Protein AF-A0A431LR39-F1 (afdb_monomer)

Radius of gyration: 22.65 Å; Cα contacts (8 Å, |Δi|>4): 355; chains: 1; bounding box: 57×62×62 Å

Foldseek 3Di:
DDDDPPPDDPPPPPQDFQWQFKFKEAEAEDPQRVVVCVVVQWWKKKKKWWWQDPDLPTDGFFMDIDIGRPGRMDIDTDTTGDSVVRVVCVVRFTKIKIDMFIHDDPDQATQKDKDIDMDTSVVGHPYYHYIYIYGDDCDPPPDDPRPVVVFDFLVNLLVLQPVVQCPDDPVSNVVSLVVLLVVLVSLVVVVVVVCVPPDNDDQLFDDDPPQDSSNLSVLLSVQCVPVDTGRGSSVSSSVSRNVPGGDDVPSD

Secondary structure (DSSP, 8-state):
--------------PPP-PPPPEEEEEEE-HHHHHHHHHHT-EEEEEEEEESSSSTT--EEEEEEEEESS-SEEEE------HHHHHHSTT---EEEEEEEEE-SS-SS--EEEPPEEEEGGGTTT-EEEEEEEE-----TT-------S---HHHHHHHHSTTGGGS-HHHHHHHHHHHHHHHHHHHHHHHHHHTSSS----S----TTS-HHHHHHHHHHHHHHH---S-HHHHHHHHHHHHSPPPTT--

Structure (mmCIF, N/CA/C/O backbone):
data_AF-A0A431LR39-F1
#
_entry.id   AF-A0A431LR39-F1
#
loop_
_atom_site.group_PDB
_atom_site.id
_atom_site.type_symbol
_atom_site.label_atom_id
_atom_site.label_alt_id
_atom_site.label_comp_id
_atom_site.label_asym_id
_atom_site.label_entity_id
_atom_site.label_seq_id
_atom_site.pdbx_PDB_ins_code
_atom_site.Cartn_x
_atom_site.Cartn_y
_atom_site.Cartn_z
_atom_site.occupancy
_atom_site.B_iso_or_equiv
_atom_site.auth_seq_id
_atom_site.auth_comp_i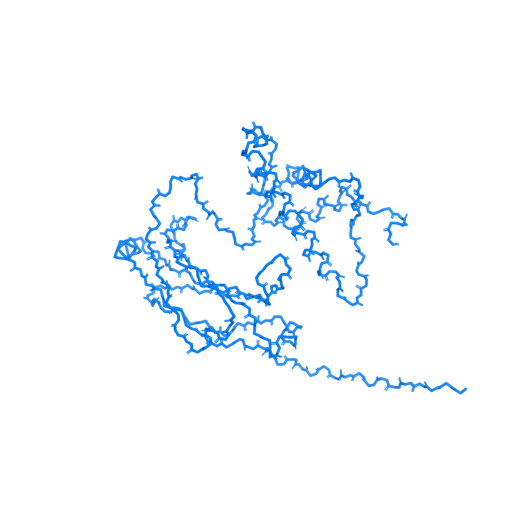d
_atom_site.auth_asym_id
_atom_site.auth_atom_id
_atom_site.pdbx_PDB_model_num
ATOM 1 N N . MET A 1 1 ? 36.540 -32.598 -35.153 1.00 40.81 1 MET A N 1
ATOM 2 C CA . MET A 1 1 ? 36.082 -33.433 -34.020 1.00 40.81 1 MET A CA 1
ATOM 3 C C . MET A 1 1 ? 35.356 -32.497 -33.062 1.00 40.81 1 MET A C 1
ATOM 5 O O . MET A 1 1 ? 36.015 -31.674 -32.448 1.00 40.81 1 MET A O 1
ATOM 9 N N . ALA A 1 2 ? 34.021 -32.489 -33.069 1.00 35.91 2 ALA A N 1
ATOM 10 C CA . ALA A 1 2 ? 33.210 -31.553 -32.286 1.00 35.91 2 ALA A CA 1
ATOM 11 C C . ALA A 1 2 ? 32.639 -32.282 -31.065 1.00 35.91 2 ALA A C 1
ATOM 13 O O . ALA A 1 2 ? 31.862 -33.225 -31.209 1.00 35.91 2 ALA A O 1
ATOM 14 N N . THR A 1 3 ? 33.064 -31.880 -29.872 1.00 42.03 3 THR A N 1
ATOM 15 C CA . THR A 1 3 ? 32.563 -32.391 -28.596 1.00 42.03 3 THR A CA 1
ATOM 16 C C . THR A 1 3 ? 31.212 -31.743 -28.299 1.00 42.03 3 THR A C 1
ATOM 18 O O . THR A 1 3 ? 31.132 -30.571 -27.941 1.00 42.03 3 THR A O 1
ATOM 21 N N . PHE A 1 4 ? 30.135 -32.508 -28.474 1.00 44.94 4 PHE A N 1
ATOM 22 C CA . PHE A 1 4 ? 28.797 -32.143 -28.015 1.00 44.94 4 PHE A CA 1
ATOM 23 C C . PHE A 1 4 ? 28.743 -32.262 -26.487 1.00 44.94 4 PHE A C 1
ATOM 25 O O . PHE A 1 4 ? 28.759 -33.366 -25.943 1.00 44.94 4 PHE A O 1
ATOM 32 N N . PHE A 1 5 ? 28.664 -31.131 -25.784 1.00 50.75 5 PHE A N 1
ATOM 33 C CA . PHE A 1 5 ? 28.294 -31.118 -24.371 1.00 50.75 5 PHE A CA 1
ATOM 34 C C . PHE A 1 5 ? 26.795 -31.411 -24.261 1.00 50.75 5 PHE A C 1
ATOM 36 O O . PHE A 1 5 ? 25.953 -30.544 -24.490 1.00 50.75 5 PHE A O 1
ATOM 43 N N . GLY A 1 6 ? 26.465 -32.664 -23.945 1.00 44.66 6 GLY A N 1
ATOM 44 C CA . GLY A 1 6 ? 25.114 -33.088 -23.594 1.00 44.66 6 GLY A CA 1
ATOM 45 C C . GLY A 1 6 ? 24.684 -32.449 -22.277 1.00 44.66 6 GLY A C 1
ATOM 46 O O . GLY A 1 6 ? 24.890 -33.020 -21.208 1.00 44.66 6 GLY A O 1
ATOM 47 N N . GLY A 1 7 ? 24.097 -31.256 -22.356 1.00 47.62 7 GLY A N 1
ATOM 48 C CA . GLY A 1 7 ? 23.407 -30.629 -21.236 1.00 47.62 7 GLY A CA 1
ATOM 49 C C . GLY A 1 7 ? 22.194 -31.472 -20.862 1.00 47.62 7 GLY A C 1
ATOM 50 O O . GLY A 1 7 ? 21.159 -31.402 -21.521 1.00 47.62 7 GLY A O 1
ATOM 51 N N . LYS A 1 8 ? 22.324 -32.295 -19.817 1.00 50.97 8 LYS A N 1
ATOM 52 C CA . LYS A 1 8 ? 21.175 -32.899 -19.138 1.00 50.97 8 LYS A CA 1
ATOM 53 C C . LYS A 1 8 ? 20.264 -31.751 -18.709 1.00 50.97 8 LYS A C 1
ATOM 55 O O . LYS A 1 8 ? 20.665 -30.942 -17.876 1.00 50.97 8 LYS A O 1
ATOM 60 N N . ALA A 1 9 ? 19.064 -31.682 -19.283 1.00 53.44 9 ALA A N 1
ATOM 61 C CA . ALA A 1 9 ? 17.999 -30.861 -18.735 1.00 53.44 9 ALA A CA 1
ATOM 62 C C . ALA A 1 9 ? 17.834 -31.279 -17.269 1.00 53.44 9 ALA A C 1
ATOM 64 O O . ALA A 1 9 ? 17.501 -32.434 -16.990 1.00 53.44 9 ALA A O 1
ATOM 65 N N . LEU A 1 10 ? 18.171 -30.377 -16.345 1.00 51.59 10 LEU A N 1
ATOM 66 C CA . LEU A 1 10 ? 17.826 -30.537 -14.941 1.00 51.59 10 LEU A CA 1
ATOM 67 C C . LEU A 1 10 ? 16.311 -30.704 -14.914 1.00 51.59 10 LEU A C 1
ATOM 69 O O . LEU A 1 10 ? 15.584 -29.794 -15.305 1.00 51.59 10 LEU A O 1
ATOM 73 N N . ALA A 1 11 ? 15.853 -31.904 -14.563 1.00 54.56 11 ALA A N 1
ATOM 74 C CA . ALA A 1 11 ? 14.447 -32.138 -14.308 1.00 54.56 11 ALA A CA 1
ATOM 75 C C . ALA A 1 11 ? 14.009 -31.108 -13.262 1.00 54.56 11 ALA A C 1
ATOM 77 O O . ALA A 1 11 ? 14.597 -31.045 -12.182 1.00 54.56 11 ALA A O 1
ATOM 78 N N . ASP A 1 12 ? 13.042 -30.265 -13.627 1.00 56.72 12 ASP A N 1
ATOM 79 C CA . ASP A 1 12 ? 12.406 -29.314 -12.724 1.00 56.72 12 ASP A CA 1
ATOM 80 C C . ASP A 1 12 ? 11.688 -30.120 -11.638 1.00 56.72 12 ASP A C 1
ATOM 82 O O . ASP A 1 12 ? 10.508 -30.455 -11.759 1.00 56.72 12 ASP A O 1
ATOM 86 N N . GLU A 1 13 ? 12.405 -30.469 -10.568 1.00 59.91 13 GLU A N 1
ATOM 87 C CA . GLU A 1 13 ? 11.730 -30.845 -9.339 1.00 59.91 13 GLU A CA 1
ATOM 88 C C . GLU A 1 13 ? 10.831 -29.666 -8.945 1.00 59.91 13 GLU A C 1
ATOM 90 O O . GLU A 1 13 ? 11.287 -28.507 -8.953 1.00 59.91 13 GLU A O 1
ATOM 95 N N . PRO A 1 14 ? 9.537 -29.924 -8.668 1.00 63.69 14 PRO A N 1
ATOM 96 C CA . PRO A 1 14 ? 8.604 -28.871 -8.318 1.00 63.69 14 PRO A CA 1
ATOM 97 C C . PRO A 1 14 ? 9.181 -28.139 -7.114 1.00 63.69 14 PRO A C 1
ATOM 99 O O . PRO A 1 14 ? 9.381 -28.729 -6.054 1.00 63.69 14 PRO A O 1
ATOM 102 N N . ALA A 1 15 ? 9.512 -26.861 -7.312 1.00 59.41 15 ALA A N 1
ATOM 103 C CA . ALA A 1 15 ? 10.092 -26.042 -6.265 1.00 59.41 15 ALA A CA 1
ATOM 104 C C . ALA A 1 15 ? 9.150 -26.102 -5.062 1.00 59.41 15 ALA A C 1
ATOM 106 O O . ALA A 1 15 ? 7.995 -25.680 -5.171 1.00 59.41 15 ALA A O 1
ATOM 107 N N . LYS A 1 16 ? 9.619 -26.660 -3.941 1.00 62.75 16 LYS A N 1
ATOM 108 C CA . LYS A 1 16 ? 8.868 -26.615 -2.690 1.00 62.75 16 LYS A CA 1
ATOM 109 C C . LYS A 1 16 ? 8.591 -25.140 -2.413 1.00 62.75 16 LYS A C 1
ATOM 111 O O . LYS A 1 16 ? 9.531 -24.348 -2.364 1.00 62.75 16 LYS A O 1
ATOM 116 N N . ALA A 1 17 ? 7.314 -24.767 -2.343 1.00 66.12 17 ALA A N 1
ATOM 117 C CA . ALA A 1 17 ? 6.930 -23.388 -2.089 1.00 66.12 17 ALA A CA 1
ATOM 118 C C . ALA A 1 17 ? 7.607 -22.942 -0.787 1.00 66.12 17 ALA A C 1
ATOM 120 O O . ALA A 1 17 ? 7.492 -23.626 0.230 1.00 66.12 17 ALA A O 1
ATOM 121 N N . LEU A 1 18 ? 8.371 -21.850 -0.847 1.00 71.12 18 LEU A N 1
ATOM 122 C CA . LEU A 1 18 ? 8.905 -21.225 0.353 1.00 71.12 18 LEU A CA 1
ATOM 123 C C . LEU A 1 18 ? 7.703 -20.679 1.120 1.00 71.12 18 LEU A C 1
ATOM 125 O O . LEU A 1 18 ? 7.016 -19.781 0.632 1.00 71.12 18 LEU A O 1
ATOM 129 N N . GLU A 1 19 ? 7.430 -21.264 2.278 1.00 73.12 19 GLU A N 1
ATOM 130 C CA . GLU A 1 19 ? 6.444 -20.742 3.212 1.00 73.12 19 GLU A CA 1
ATOM 131 C C . GLU A 1 19 ? 7.187 -19.797 4.160 1.00 73.12 19 GLU A C 1
ATOM 133 O O . GLU A 1 19 ? 8.167 -20.217 4.785 1.00 73.12 19 GLU A O 1
ATOM 138 N N . PRO A 1 20 ? 6.793 -18.517 4.246 1.00 74.19 20 PRO A N 1
ATOM 139 C CA . PRO A 1 20 ? 7.372 -17.622 5.228 1.00 74.19 20 PRO A CA 1
ATOM 140 C C . PRO A 1 20 ? 7.087 -18.140 6.635 1.00 74.19 20 PRO A C 1
ATOM 142 O O . PRO A 1 20 ? 6.074 -18.813 6.861 1.00 74.19 20 PRO A O 1
ATOM 145 N N . PRO A 1 21 ? 7.953 -17.799 7.596 1.00 86.44 21 PRO A N 1
ATOM 146 C CA . PRO A 1 21 ? 7.713 -18.167 8.969 1.00 86.44 21 PRO A CA 1
ATOM 147 C C . PRO A 1 21 ? 6.424 -17.531 9.485 1.00 86.44 21 PRO A C 1
ATOM 149 O O . PRO A 1 21 ? 6.097 -16.386 9.171 1.00 86.44 21 PRO A O 1
ATOM 152 N N . GLU A 1 22 ? 5.716 -18.287 10.312 1.00 93.75 22 GLU A N 1
ATOM 153 C CA . GLU A 1 22 ? 4.506 -17.820 10.974 1.00 93.75 22 GLU A CA 1
ATOM 154 C C . GLU A 1 22 ? 4.844 -16.749 12.016 1.00 93.75 22 GLU A C 1
ATOM 156 O O . GLU A 1 22 ? 5.867 -16.827 12.704 1.00 93.75 22 GLU A O 1
ATOM 161 N N . PHE A 1 23 ? 3.975 -15.752 12.159 1.00 95.88 23 PHE A N 1
ATOM 162 C CA . PHE A 1 23 ? 4.066 -14.749 13.221 1.00 95.88 23 PHE A CA 1
ATOM 163 C C . PHE A 1 23 ? 2.688 -14.198 13.585 1.00 95.88 23 PHE A C 1
ATOM 165 O O . PHE A 1 23 ? 1.684 -14.452 12.912 1.00 95.88 23 PHE A O 1
ATOM 172 N N . PHE A 1 24 ? 2.624 -13.440 14.677 1.00 97.62 24 PHE A N 1
ATOM 173 C CA . PHE A 1 24 ? 1.371 -12.940 15.224 1.00 97.62 24 PHE A CA 1
ATOM 174 C C . PHE A 1 24 ? 1.407 -11.428 15.411 1.00 97.62 24 PHE A C 1
ATOM 176 O O . PHE A 1 24 ? 2.406 -10.862 15.854 1.00 97.62 24 PHE A O 1
ATOM 183 N N . VAL A 1 25 ? 0.275 -10.781 15.149 1.00 97.81 25 VAL A N 1
ATOM 184 C CA . VAL A 1 25 ? 0.097 -9.341 15.350 1.00 97.81 25 VAL A CA 1
ATOM 185 C C . VAL A 1 25 ? -1.066 -9.117 16.302 1.00 97.81 25 VAL A C 1
ATOM 187 O O . VAL A 1 25 ? -2.211 -9.455 15.996 1.00 97.81 25 VAL A O 1
ATOM 190 N N . ARG A 1 26 ? -0.777 -8.566 17.480 1.00 98.25 26 ARG A N 1
ATOM 191 C CA . ARG A 1 26 ? -1.777 -8.172 18.472 1.00 98.25 26 ARG A CA 1
ATOM 192 C C . ARG A 1 26 ? -2.127 -6.705 18.279 1.00 98.25 26 ARG A C 1
ATOM 194 O O . ARG A 1 26 ? -1.287 -5.839 18.486 1.00 98.25 26 ARG A O 1
ATOM 201 N N . VAL A 1 27 ? -3.382 -6.437 17.956 1.00 97.81 27 VAL A N 1
ATOM 202 C CA . VAL A 1 27 ? -3.920 -5.084 17.833 1.00 97.81 27 VAL A CA 1
ATOM 203 C C . VAL A 1 27 ? -4.460 -4.631 19.182 1.00 97.81 27 VAL A C 1
ATOM 205 O O . VAL A 1 27 ? -5.326 -5.287 19.761 1.00 97.81 27 VAL A O 1
ATOM 208 N N . VAL A 1 28 ? -3.978 -3.507 19.691 1.00 97.62 28 VAL A N 1
ATOM 209 C CA . VAL A 1 28 ? -4.449 -2.924 20.949 1.00 97.62 28 VAL A CA 1
ATOM 210 C C . VAL A 1 28 ? -5.145 -1.611 20.634 1.00 97.62 28 VAL A C 1
ATOM 212 O O . VAL A 1 28 ? -4.525 -0.656 20.182 1.00 97.62 28 VAL A O 1
ATOM 215 N N . LEU A 1 29 ? -6.462 -1.575 20.839 1.00 96.38 29 LEU A N 1
ATOM 216 C CA . LEU A 1 29 ? -7.258 -0.373 20.618 1.00 96.38 29 LEU A CA 1
ATOM 217 C C . LEU A 1 29 ? -7.283 0.498 21.876 1.00 96.38 29 LEU A C 1
ATOM 219 O O . LEU A 1 29 ? -7.426 -0.010 22.991 1.00 96.38 29 LEU A O 1
ATOM 223 N N . THR A 1 30 ? -7.246 1.819 21.703 1.00 96.38 30 THR A N 1
ATOM 224 C CA . THR A 1 30 ? -7.634 2.740 22.779 1.00 96.38 30 THR A CA 1
ATOM 225 C C . THR A 1 30 ? -9.111 2.545 23.158 1.00 96.38 30 THR A C 1
ATOM 227 O O . THR A 1 30 ? -9.904 2.081 22.329 1.00 96.38 30 THR A O 1
ATOM 230 N N . PRO A 1 31 ? -9.533 2.932 24.380 1.00 96.31 31 PRO A N 1
ATOM 231 C CA . PRO A 1 31 ? -10.930 2.804 24.802 1.00 96.31 31 PRO A CA 1
ATOM 232 C C . PRO A 1 31 ? -11.934 3.443 23.830 1.00 96.31 31 PRO A C 1
ATOM 234 O O . PRO A 1 31 ? -12.969 2.845 23.537 1.00 96.31 31 PRO A O 1
ATOM 237 N N . ASP A 1 32 ? -11.602 4.613 23.275 1.00 94.88 32 ASP A N 1
ATOM 238 C CA . ASP A 1 32 ? -12.455 5.323 22.315 1.00 94.88 32 ASP A CA 1
ATOM 239 C C . ASP A 1 32 ? -12.584 4.574 20.984 1.00 94.88 32 ASP A C 1
ATOM 241 O O . ASP A 1 32 ? -13.681 4.469 20.430 1.00 94.88 32 ASP A O 1
ATOM 245 N N . ALA A 1 33 ? -11.478 4.015 20.480 1.00 93.81 33 ALA A N 1
ATOM 246 C CA . ALA A 1 33 ? -11.487 3.193 19.275 1.00 93.81 33 ALA A CA 1
ATOM 247 C C . ALA A 1 33 ? -12.328 1.929 19.482 1.00 93.81 33 ALA A C 1
ATOM 249 O O . ALA A 1 33 ? -13.189 1.621 18.662 1.00 93.81 33 ALA A O 1
ATOM 250 N N . GLU A 1 34 ? -12.146 1.230 20.603 1.00 94.44 34 GLU A N 1
ATOM 251 C CA . GLU A 1 34 ? -12.904 0.018 20.929 1.00 94.44 34 GLU A CA 1
ATOM 252 C C . GLU A 1 34 ? -14.410 0.308 21.066 1.00 94.44 34 GLU A C 1
ATOM 254 O O . GLU A 1 34 ? -15.243 -0.430 20.530 1.00 94.44 34 GLU A O 1
ATOM 259 N N . ALA A 1 35 ? -14.775 1.412 21.727 1.00 93.56 35 ALA A N 1
ATOM 260 C CA . ALA A 1 35 ? -16.163 1.851 21.846 1.00 93.56 35 ALA A CA 1
ATOM 261 C C . ALA A 1 35 ? -16.786 2.168 20.477 1.00 93.56 35 ALA A C 1
ATOM 263 O O . ALA A 1 35 ? -17.920 1.760 20.204 1.00 93.56 35 ALA A O 1
ATOM 264 N N . TRP A 1 36 ? -16.045 2.854 19.602 1.00 90.44 36 TRP A N 1
ATOM 265 C CA . TRP A 1 36 ? -16.500 3.174 18.251 1.00 90.44 36 TRP A CA 1
ATOM 266 C C . TRP A 1 36 ? -16.691 1.915 17.403 1.00 90.44 36 TRP A C 1
ATOM 268 O O . TRP A 1 36 ? -17.777 1.721 16.859 1.00 90.44 36 TRP A O 1
ATOM 278 N N . MET A 1 37 ? -15.694 1.025 17.365 1.00 90.00 37 MET A N 1
ATOM 279 C CA . MET A 1 37 ? -15.737 -0.226 16.595 1.00 90.00 37 MET A CA 1
ATOM 280 C C . MET A 1 37 ? -16.925 -1.097 17.008 1.00 90.00 37 MET A C 1
ATOM 282 O O . MET A 1 37 ? -17.635 -1.643 16.164 1.00 90.00 37 MET A O 1
ATOM 286 N N . ARG A 1 38 ? -17.204 -1.180 18.315 1.00 91.81 38 ARG A N 1
ATOM 287 C CA . ARG A 1 38 ? -18.376 -1.894 18.838 1.00 91.81 38 ARG A CA 1
ATOM 288 C C . ARG A 1 38 ? -19.689 -1.253 18.398 1.00 91.81 38 ARG A C 1
ATOM 290 O O . ARG A 1 38 ? -20.621 -1.969 18.045 1.00 91.81 38 ARG A O 1
ATOM 297 N N . LYS A 1 39 ? -19.771 0.079 18.437 1.00 90.81 39 LYS A N 1
ATOM 298 C CA . LYS A 1 39 ? -20.973 0.832 18.054 1.00 90.81 39 LYS A CA 1
ATOM 299 C C . LYS A 1 39 ? -21.290 0.683 16.566 1.00 90.81 39 LYS A C 1
ATOM 301 O O . LYS A 1 39 ? -22.462 0.605 16.210 1.00 90.81 39 LYS A O 1
ATOM 306 N N . THR A 1 40 ? -20.273 0.679 15.710 1.00 88.31 40 THR A N 1
ATOM 307 C CA . THR A 1 40 ? -20.437 0.635 14.249 1.00 88.31 40 THR A CA 1
ATOM 308 C C . THR A 1 40 ? -20.449 -0.783 13.682 1.00 88.31 40 THR A C 1
ATOM 310 O O . THR A 1 40 ? -20.909 -0.987 12.562 1.00 88.31 40 THR A O 1
ATOM 313 N N . GLY A 1 41 ? -19.984 -1.777 14.444 1.00 89.94 41 GLY A N 1
ATOM 314 C CA . GLY A 1 41 ? -19.878 -3.162 13.979 1.00 89.94 41 GLY A CA 1
ATOM 315 C C . GLY A 1 41 ? -18.811 -3.357 12.895 1.00 89.94 41 GLY A C 1
ATOM 316 O O . GLY A 1 41 ? -18.868 -4.345 12.148 1.00 89.94 41 GLY A O 1
ATOM 317 N N . GLU A 1 42 ? -17.879 -2.408 12.799 1.00 89.56 42 GLU A N 1
ATOM 318 C CA . GLU A 1 42 ? -16.726 -2.430 11.902 1.00 89.56 42 GLU A CA 1
ATOM 319 C C . GLU A 1 42 ? -15.725 -3.514 12.316 1.00 89.56 42 GLU A C 1
ATOM 321 O O . GLU A 1 42 ? -15.684 -3.963 13.464 1.00 89.56 42 GLU A O 1
ATOM 326 N N . THR A 1 43 ? -14.907 -3.947 11.361 1.00 93.25 43 THR A N 1
ATOM 327 C CA . THR A 1 43 ? -13.859 -4.958 11.581 1.00 93.25 43 THR A CA 1
ATOM 328 C C . THR A 1 43 ? -12.476 -4.316 11.512 1.00 93.25 43 THR A C 1
ATOM 330 O O . THR A 1 43 ? -12.361 -3.123 11.248 1.00 93.25 43 THR A O 1
ATOM 333 N N . ILE A 1 44 ? -11.406 -5.064 11.770 1.00 94.62 44 ILE A N 1
ATOM 334 C CA . ILE A 1 44 ? -10.024 -4.581 11.605 1.00 94.62 44 ILE A CA 1
ATOM 335 C C . ILE A 1 44 ? -9.375 -5.438 10.526 1.00 94.62 44 ILE A C 1
ATOM 337 O O . ILE A 1 44 ? -9.434 -6.657 10.627 1.00 94.62 44 ILE A O 1
ATOM 341 N N . TRP A 1 45 ? -8.758 -4.845 9.509 1.00 93.62 45 TRP A N 1
ATOM 342 C CA . TRP A 1 45 ? -7.884 -5.592 8.605 1.00 93.62 45 TRP A CA 1
ATOM 343 C C . TRP A 1 45 ? -6.433 -5.460 9.066 1.00 93.62 45 TRP A C 1
ATOM 345 O O . TRP A 1 45 ? -6.013 -4.408 9.549 1.00 93.62 45 TRP A O 1
ATOM 355 N N . VAL A 1 46 ? -5.675 -6.538 8.906 1.00 95.06 46 VAL A N 1
ATOM 356 C CA . VAL A 1 46 ? -4.226 -6.599 9.107 1.00 95.06 46 VAL A CA 1
ATOM 357 C C . VAL A 1 46 ? -3.632 -7.109 7.803 1.00 95.06 46 VAL A C 1
ATOM 359 O O . VAL A 1 46 ? -3.938 -8.228 7.391 1.00 95.06 46 VAL A O 1
ATOM 362 N N . ARG A 1 47 ? -2.819 -6.288 7.138 1.00 93.00 47 ARG A N 1
ATOM 363 C CA . ARG A 1 47 ? -2.176 -6.611 5.859 1.00 93.00 47 ARG A CA 1
ATOM 364 C C . ARG A 1 47 ? -0.669 -6.686 6.051 1.00 93.00 47 ARG A C 1
ATOM 366 O O . ARG A 1 47 ? -0.067 -5.709 6.484 1.00 93.00 47 ARG A O 1
ATOM 373 N N . GLY A 1 48 ? -0.079 -7.828 5.723 1.00 93.38 48 GLY A N 1
ATOM 374 C CA . GLY A 1 48 ? 1.369 -8.003 5.641 1.00 93.38 48 GLY A CA 1
ATOM 375 C C . GLY A 1 48 ? 1.821 -7.885 4.191 1.00 93.38 48 GLY A C 1
ATOM 376 O O . GLY A 1 48 ? 1.327 -8.625 3.341 1.00 93.38 48 GLY A O 1
ATOM 377 N N . LEU A 1 49 ? 2.730 -6.958 3.918 1.00 91.81 49 LEU A N 1
ATOM 378 C CA . LEU A 1 49 ? 3.425 -6.798 2.642 1.00 91.81 49 LEU A CA 1
ATOM 379 C C . LEU A 1 49 ? 4.841 -7.343 2.801 1.00 91.81 49 LEU A C 1
ATOM 381 O O . LEU A 1 49 ? 5.482 -7.047 3.806 1.00 91.81 49 LEU A O 1
ATOM 385 N N . PHE A 1 50 ? 5.308 -8.131 1.838 1.00 90.94 50 PHE A N 1
ATOM 386 C CA . PHE A 1 50 ? 6.622 -8.771 1.879 1.00 90.94 50 PHE A CA 1
ATOM 387 C C . PHE A 1 50 ? 7.449 -8.300 0.687 1.00 90.94 50 PHE A C 1
ATOM 389 O O . PHE A 1 50 ? 7.010 -8.450 -0.457 1.00 90.94 50 PHE A O 1
ATOM 396 N N . GLU A 1 51 ? 8.628 -7.754 0.955 1.00 89.19 51 GLU A N 1
ATOM 397 C CA . GLU A 1 51 ? 9.568 -7.209 -0.035 1.00 89.19 51 GLU A CA 1
ATOM 398 C C . GLU A 1 51 ? 10.981 -7.655 0.343 1.00 89.19 51 GLU A C 1
ATOM 400 O O . GLU A 1 51 ? 11.254 -7.864 1.520 1.00 89.19 51 GLU A O 1
ATOM 405 N N . ASP A 1 52 ? 11.880 -7.855 -0.616 1.00 84.56 52 ASP A N 1
ATOM 406 C CA . ASP A 1 52 ? 13.282 -8.165 -0.291 1.00 84.56 52 ASP A CA 1
ATOM 407 C C . ASP A 1 52 ? 13.982 -7.003 0.440 1.00 84.56 52 ASP A C 1
ATOM 409 O O . ASP A 1 52 ? 14.726 -7.249 1.386 1.00 84.56 52 ASP A O 1
ATOM 413 N N . GLU A 1 53 ? 13.673 -5.765 0.057 1.00 84.94 53 GLU A N 1
ATOM 414 C CA . GLU A 1 53 ? 14.066 -4.509 0.700 1.00 84.94 53 GLU A CA 1
ATOM 415 C C . GLU A 1 53 ? 12.971 -3.456 0.459 1.00 84.94 53 GLU A C 1
ATOM 417 O O . GLU A 1 53 ? 12.546 -3.265 -0.680 1.00 84.94 53 GLU A O 1
ATOM 422 N N . PHE A 1 54 ? 12.508 -2.735 1.488 1.00 74.81 54 PHE A N 1
ATOM 423 C CA . PHE A 1 54 ? 11.550 -1.646 1.272 1.00 74.81 54 PHE A CA 1
ATOM 424 C C . PHE A 1 54 ? 12.224 -0.445 0.610 1.00 74.81 54 PHE A C 1
ATOM 426 O O . PHE A 1 54 ? 13.052 0.249 1.203 1.00 74.81 54 PHE A O 1
ATOM 433 N N . GLY A 1 55 ? 11.800 -0.125 -0.610 1.00 69.62 55 GLY A N 1
ATOM 434 C CA . GLY A 1 55 ? 12.358 0.992 -1.361 1.00 69.62 55 GLY A CA 1
ATOM 435 C C . GLY A 1 55 ? 11.892 1.032 -2.814 1.00 69.62 55 GLY A C 1
ATOM 436 O O . GLY A 1 55 ? 11.115 0.186 -3.247 1.00 69.62 55 GLY A O 1
ATOM 437 N N . PRO A 1 56 ? 12.357 2.019 -3.599 1.00 66.69 56 PRO A N 1
ATOM 438 C CA . PRO A 1 56 ? 12.004 2.126 -5.016 1.00 66.69 56 PRO A CA 1
ATOM 439 C C . PRO A 1 56 ? 12.470 0.924 -5.851 1.00 66.69 56 PRO A C 1
ATOM 441 O O . PRO A 1 56 ? 11.888 0.670 -6.904 1.00 66.69 56 PRO A O 1
ATOM 444 N N . ASP A 1 57 ? 13.490 0.208 -5.376 1.00 76.56 57 ASP A N 1
ATOM 445 C CA . ASP A 1 57 ? 14.091 -0.944 -6.050 1.00 76.56 57 ASP A CA 1
ATOM 446 C C . ASP A 1 57 ? 13.670 -2.291 -5.429 1.00 76.56 57 ASP A C 1
ATOM 448 O O . ASP A 1 57 ? 14.093 -3.341 -5.910 1.00 76.56 57 ASP A O 1
ATOM 452 N N . GLY A 1 58 ? 12.818 -2.258 -4.396 1.00 77.19 58 GLY A N 1
ATOM 453 C CA . GLY A 1 58 ? 12.312 -3.440 -3.709 1.00 77.19 58 GLY A CA 1
ATOM 454 C C . GLY A 1 58 ? 11.503 -4.351 -4.627 1.00 77.19 58 GLY A C 1
ATOM 455 O O . GLY A 1 58 ? 10.603 -3.921 -5.358 1.00 77.19 58 GLY A O 1
ATOM 456 N N . ILE A 1 59 ? 11.802 -5.642 -4.586 1.00 80.62 59 ILE A N 1
ATOM 457 C CA . ILE A 1 59 ? 11.054 -6.692 -5.258 1.00 80.62 59 ILE A CA 1
ATOM 458 C C . ILE A 1 59 ? 9.915 -7.129 -4.347 1.00 80.62 59 ILE A C 1
ATOM 460 O O . ILE A 1 59 ? 10.106 -7.795 -3.329 1.00 80.62 59 ILE A O 1
ATOM 464 N N . TRP A 1 60 ? 8.692 -6.834 -4.779 1.00 83.50 60 TRP A N 1
ATOM 465 C CA . TRP A 1 60 ? 7.491 -7.340 -4.129 1.00 83.50 60 TRP A CA 1
ATOM 466 C C . TRP A 1 60 ? 7.421 -8.870 -4.194 1.00 83.50 60 TRP A C 1
ATOM 468 O O . TRP A 1 60 ? 7.334 -9.471 -5.270 1.00 83.50 60 TRP A O 1
ATOM 478 N N . LEU A 1 61 ? 7.443 -9.504 -3.022 1.00 85.88 61 LEU A N 1
ATOM 479 C CA . LEU A 1 61 ? 7.425 -10.958 -2.869 1.00 85.88 61 LEU A CA 1
ATOM 480 C C . LEU A 1 61 ? 5.996 -11.488 -2.793 1.00 85.88 61 LEU A C 1
ATOM 482 O O . LEU A 1 61 ? 5.699 -12.571 -3.310 1.00 85.88 61 LEU A O 1
ATOM 486 N N . GLY A 1 62 ? 5.112 -10.727 -2.152 1.00 86.62 62 GLY A N 1
ATOM 487 C CA . GLY A 1 62 ? 3.709 -11.070 -1.997 1.00 86.62 62 GLY A CA 1
ATOM 488 C C . GLY A 1 62 ? 3.033 -10.283 -0.885 1.00 86.62 62 GLY A C 1
ATOM 489 O O . GLY A 1 62 ? 3.601 -9.377 -0.275 1.00 86.62 62 GLY A O 1
ATOM 490 N N . GLU A 1 63 ? 1.793 -10.660 -0.603 1.00 90.31 63 GLU A N 1
ATOM 491 C CA . GLU A 1 63 ? 1.016 -10.060 0.469 1.00 90.31 63 GLU A CA 1
ATOM 492 C C . GLU A 1 63 ? 0.037 -11.047 1.090 1.00 90.31 63 GLU A C 1
ATOM 494 O O . GLU A 1 63 ? -0.283 -12.094 0.523 1.00 90.31 63 GLU A O 1
ATOM 499 N N . THR A 1 64 ? -0.466 -10.680 2.259 1.00 91.56 64 THR A N 1
ATOM 500 C CA . THR A 1 64 ? -1.589 -11.348 2.907 1.00 91.56 64 THR A CA 1
ATOM 501 C C . THR A 1 64 ? -2.447 -10.325 3.623 1.00 91.56 64 THR A C 1
ATOM 503 O O . THR A 1 64 ? -1.937 -9.322 4.121 1.00 91.56 64 THR A O 1
ATOM 506 N N . GLU A 1 65 ? -3.747 -10.577 3.685 1.00 92.75 65 GLU A N 1
ATOM 507 C CA . GLU A 1 65 ? -4.700 -9.737 4.397 1.00 92.75 65 GLU A CA 1
ATOM 508 C C . GLU A 1 65 ? -5.620 -10.617 5.240 1.00 92.75 65 GLU A C 1
ATOM 510 O O . GLU A 1 65 ? -6.181 -11.605 4.766 1.00 92.75 65 GLU A O 1
ATOM 515 N N . LEU A 1 66 ? -5.780 -10.245 6.507 1.00 93.94 66 LEU A N 1
ATOM 516 C CA . LEU A 1 66 ? -6.663 -10.908 7.455 1.00 93.94 66 LEU A CA 1
ATOM 517 C C . LEU A 1 66 ? -7.663 -9.909 8.006 1.00 93.94 66 LEU A C 1
ATOM 519 O O . LEU A 1 66 ? -7.298 -8.801 8.391 1.00 93.94 66 LEU A O 1
ATOM 523 N N . THR A 1 67 ? -8.921 -10.328 8.106 1.00 94.06 67 THR A N 1
ATOM 524 C CA . THR A 1 67 ? -9.966 -9.547 8.769 1.00 94.06 67 THR A CA 1
ATOM 525 C C . THR A 1 67 ? -10.239 -10.104 10.159 1.00 94.06 67 THR A C 1
ATOM 527 O O . THR A 1 67 ? -10.597 -11.268 10.333 1.00 94.06 67 THR A O 1
ATOM 530 N N . LEU A 1 68 ? -10.103 -9.245 11.158 1.00 94.19 68 LEU A N 1
ATOM 531 C CA . LEU A 1 68 ? -10.354 -9.504 12.562 1.00 94.19 68 LEU A CA 1
ATOM 532 C C . LEU A 1 68 ? -11.748 -9.000 12.942 1.00 94.19 68 LEU A C 1
ATOM 534 O O . LEU A 1 68 ? -12.034 -7.801 12.900 1.00 94.19 68 LEU A O 1
ATOM 538 N N . THR A 1 69 ? -12.618 -9.925 13.339 1.00 87.25 69 THR A N 1
ATOM 539 C CA . THR A 1 69 ? -13.984 -9.623 13.790 1.00 87.25 69 THR A CA 1
ATOM 540 C C . THR A 1 69 ? -14.065 -9.564 15.315 1.00 87.25 69 THR A C 1
ATOM 542 O O . THR A 1 69 ? -14.504 -8.565 15.881 1.00 87.25 69 THR A O 1
ATOM 545 N N . THR A 1 70 ? -13.597 -10.612 15.993 1.00 83.44 70 THR A N 1
ATOM 546 C CA . THR A 1 70 ? -13.688 -10.767 17.455 1.00 83.44 70 THR A CA 1
ATOM 547 C C . THR A 1 70 ? -12.318 -10.821 18.123 1.00 83.44 70 THR A C 1
ATOM 549 O O . THR A 1 70 ? -12.072 -10.099 19.086 1.00 83.44 70 THR A O 1
ATOM 552 N N . SER A 1 71 ? -11.409 -11.642 17.594 1.00 88.75 71 SER A N 1
ATOM 553 C CA . SER A 1 71 ? -10.022 -11.713 18.052 1.00 88.75 71 SER A CA 1
ATOM 554 C C . SER A 1 71 ? -9.278 -10.433 17.682 1.00 88.75 71 SER A C 1
ATOM 556 O O . SER A 1 71 ? -9.396 -9.948 16.563 1.00 88.75 71 SER A O 1
ATOM 558 N N . ARG A 1 72 ? -8.473 -9.901 18.604 1.00 94.38 72 ARG A N 1
ATOM 559 C CA . ARG A 1 72 ? -7.511 -8.820 18.328 1.00 94.38 72 ARG A CA 1
ATOM 560 C C . ARG A 1 72 ? -6.111 -9.357 18.011 1.00 94.38 72 ARG A C 1
ATOM 562 O O . ARG A 1 72 ? -5.129 -8.634 18.103 1.00 94.38 72 ARG A O 1
ATOM 569 N N . LEU A 1 73 ? -6.014 -10.643 17.689 1.00 97.44 73 LEU A N 1
ATOM 570 C CA . LEU A 1 73 ? -4.777 -11.326 17.340 1.00 97.44 73 LEU A CA 1
ATOM 571 C C . LEU A 1 73 ? -4.902 -11.869 15.916 1.00 97.44 73 LEU A C 1
ATOM 573 O O . LEU A 1 73 ? -5.715 -12.763 15.671 1.00 97.44 73 LEU A O 1
ATOM 577 N N . ALA A 1 74 ? -4.104 -11.326 15.002 1.00 96.69 74 ALA A N 1
ATOM 578 C CA . ALA A 1 74 ? -3.923 -11.854 13.658 1.00 96.69 74 ALA A CA 1
ATOM 579 C C . ALA A 1 74 ? -2.810 -12.903 13.667 1.00 96.69 74 ALA A C 1
ATOM 581 O O . ALA A 1 74 ? -1.720 -12.640 14.173 1.00 96.69 74 ALA A O 1
ATOM 582 N N . HIS A 1 75 ? -3.090 -14.078 13.107 1.00 96.56 75 HIS A N 1
ATOM 583 C CA . HIS A 1 75 ? -2.099 -15.122 12.871 1.00 96.56 75 HIS A CA 1
ATOM 584 C C . HIS A 1 75 ? -1.714 -15.093 11.395 1.00 96.56 75 HIS A C 1
ATOM 586 O O . HIS A 1 75 ? -2.521 -15.460 10.545 1.00 96.56 75 HIS A O 1
ATOM 592 N N . ILE A 1 76 ? -0.513 -14.614 11.092 1.00 93.62 76 ILE A N 1
ATOM 593 C CA . ILE A 1 76 ? -0.018 -14.477 9.727 1.00 93.62 76 ILE A CA 1
ATOM 594 C C . ILE A 1 76 ? 0.725 -15.764 9.363 1.00 93.62 76 ILE A C 1
ATOM 596 O O . ILE A 1 76 ? 1.801 -16.032 9.891 1.00 93.62 76 ILE A O 1
ATOM 600 N N . HIS A 1 77 ? 0.127 -16.566 8.481 1.00 92.88 77 HIS A N 1
ATOM 601 C CA . HIS A 1 77 ? 0.652 -17.866 8.062 1.00 92.88 77 HIS A CA 1
ATOM 602 C C . HIS A 1 77 ? 0.239 -18.205 6.621 1.00 92.88 77 HIS A C 1
ATOM 604 O O . HIS A 1 77 ? -0.611 -17.534 6.032 1.00 92.88 77 HIS A O 1
ATOM 610 N N . GLY A 1 78 ? 0.830 -19.265 6.053 1.00 84.00 78 GLY A N 1
ATOM 611 C CA . GLY A 1 78 ? 0.386 -19.862 4.784 1.00 84.00 78 GLY A CA 1
ATOM 612 C C . GLY A 1 78 ? 0.501 -18.954 3.555 1.00 84.00 78 GLY A C 1
ATOM 613 O O . GLY A 1 78 ? -0.200 -19.160 2.562 1.00 84.00 78 GLY A O 1
ATOM 614 N N . ILE A 1 79 ? 1.355 -17.935 3.617 1.00 83.56 79 ILE A N 1
ATOM 615 C CA . ILE A 1 79 ? 1.578 -17.011 2.505 1.00 83.56 79 ILE A CA 1
ATOM 616 C C . ILE A 1 79 ? 2.306 -17.768 1.396 1.00 83.56 79 ILE A C 1
ATOM 618 O O . ILE A 1 79 ? 3.251 -18.519 1.637 1.00 83.56 79 ILE A O 1
ATOM 622 N N . ARG A 1 80 ? 1.862 -17.561 0.160 1.00 80.94 80 ARG A N 1
ATOM 623 C CA . ARG A 1 80 ? 2.452 -18.200 -1.012 1.00 80.94 80 ARG A CA 1
ATOM 624 C C . ARG A 1 80 ? 3.231 -17.171 -1.805 1.00 80.94 80 ARG A C 1
ATOM 626 O O . ARG A 1 80 ? 2.634 -16.302 -2.434 1.00 80.94 80 ARG A O 1
ATOM 633 N N . PHE A 1 81 ? 4.550 -17.302 -1.808 1.00 81.38 81 PHE A N 1
ATOM 634 C CA . PHE A 1 81 ? 5.392 -16.535 -2.716 1.00 81.38 81 PHE A CA 1
ATOM 635 C C . PHE A 1 81 ? 5.354 -17.121 -4.124 1.00 81.38 81 PHE A C 1
ATOM 637 O O . PHE A 1 81 ? 5.136 -18.321 -4.325 1.00 81.38 81 PHE A O 1
ATOM 644 N N . HIS A 1 82 ? 5.614 -16.277 -5.120 1.00 76.69 82 HIS A N 1
ATOM 645 C CA . HIS A 1 82 ? 5.784 -16.755 -6.485 1.00 76.69 82 HIS A CA 1
ATOM 646 C C . HIS A 1 82 ? 6.952 -17.771 -6.540 1.00 76.69 82 HIS A C 1
ATOM 648 O O . HIS A 1 82 ? 8.038 -17.456 -6.047 1.00 76.69 82 HIS A O 1
ATOM 654 N N . PRO A 1 83 ? 6.808 -18.962 -7.162 1.00 71.25 83 PRO A N 1
ATOM 655 C CA . PRO A 1 83 ? 7.813 -20.034 -7.084 1.00 71.25 83 PRO A CA 1
ATOM 656 C C . PRO A 1 83 ? 9.227 -19.637 -7.529 1.00 71.25 83 PRO A C 1
ATOM 658 O O . PRO A 1 83 ? 10.216 -20.140 -7.000 1.00 71.25 83 PRO A O 1
ATOM 661 N N . ARG A 1 84 ? 9.335 -18.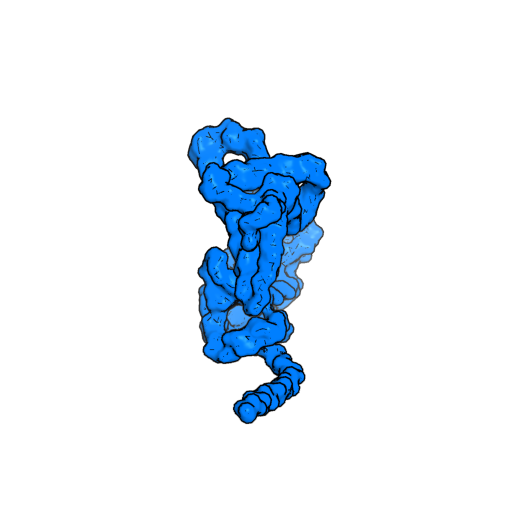716 -8.498 1.00 75.31 84 ARG A N 1
ATOM 662 C CA . ARG A 1 84 ? 10.635 -18.181 -8.940 1.00 75.31 84 ARG A CA 1
ATOM 663 C C . ARG A 1 84 ? 11.327 -17.354 -7.854 1.00 75.31 84 ARG A C 1
ATOM 665 O O . ARG A 1 84 ? 12.536 -17.467 -7.714 1.00 75.31 84 ARG A O 1
ATOM 672 N N . LEU A 1 85 ? 10.564 -16.577 -7.085 1.00 77.31 85 LEU A N 1
ATOM 673 C CA . LEU A 1 85 ? 11.088 -15.773 -5.981 1.00 77.31 85 LEU A CA 1
ATOM 674 C C . LEU A 1 85 ? 11.413 -16.669 -4.787 1.00 77.31 85 LEU A C 1
ATOM 676 O O . LEU A 1 85 ? 12.495 -16.568 -4.233 1.00 77.31 85 LEU A O 1
ATOM 680 N N . ALA A 1 86 ? 10.553 -17.643 -4.477 1.00 71.25 86 ALA A N 1
ATOM 681 C CA . ALA A 1 86 ? 10.793 -18.622 -3.415 1.00 71.25 8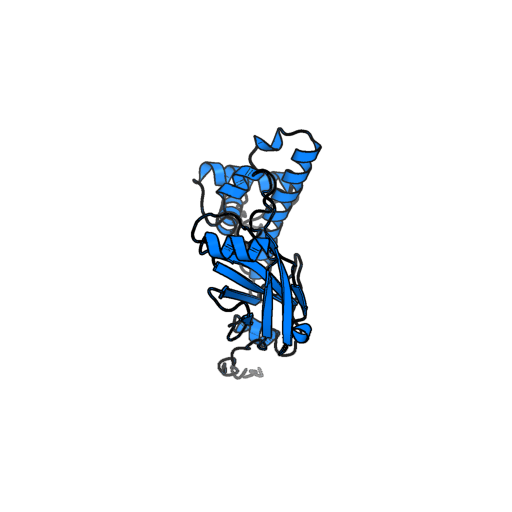6 ALA A CA 1
ATOM 682 C C . ALA A 1 86 ? 12.176 -19.305 -3.507 1.00 71.25 86 ALA A C 1
ATOM 684 O O . ALA A 1 86 ? 12.826 -19.512 -2.486 1.00 71.25 86 ALA A O 1
ATOM 685 N N . ARG A 1 87 ? 12.651 -19.615 -4.726 1.00 69.81 87 ARG A N 1
ATOM 686 C CA . ARG A 1 87 ? 13.997 -20.178 -4.952 1.00 69.81 87 ARG A CA 1
ATOM 687 C C . ARG A 1 87 ? 15.123 -19.188 -4.615 1.00 69.81 87 ARG A C 1
ATOM 689 O O . ARG A 1 87 ? 16.141 -19.612 -4.085 1.00 69.81 87 ARG A O 1
ATOM 696 N N . LEU A 1 88 ? 14.942 -17.901 -4.917 1.00 70.44 88 LEU A N 1
ATOM 697 C CA . LEU A 1 88 ? 15.929 -16.843 -4.659 1.00 70.44 88 LEU A CA 1
ATOM 698 C C . LEU A 1 88 ? 15.967 -16.427 -3.182 1.00 70.44 88 LEU A C 1
ATOM 700 O O . LEU A 1 88 ? 17.018 -16.051 -2.680 1.00 70.44 88 LEU A O 1
ATOM 704 N N . MET A 1 89 ? 14.834 -16.546 -2.489 1.00 73.62 89 MET A N 1
ATOM 705 C CA . MET A 1 89 ? 14.665 -16.088 -1.108 1.00 73.62 89 MET A CA 1
ATOM 706 C C . MET A 1 89 ? 15.032 -17.138 -0.053 1.00 73.62 89 MET A C 1
ATOM 708 O O . MET A 1 89 ? 14.969 -16.862 1.143 1.00 73.62 89 MET A O 1
ATOM 712 N N . SER A 1 90 ? 15.407 -18.355 -0.457 1.00 70.50 90 SER A N 1
ATOM 713 C CA . SER A 1 90 ? 15.800 -19.400 0.490 1.00 70.50 90 SER A CA 1
ATOM 714 C C . SER A 1 9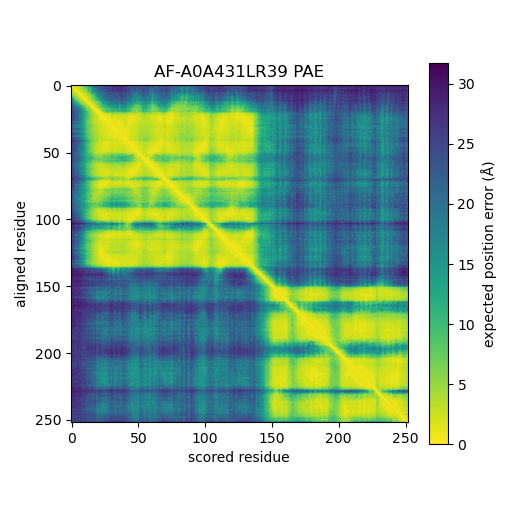0 ? 17.049 -18.975 1.273 1.00 70.50 90 SER A C 1
ATOM 716 O O . SER A 1 90 ? 18.157 -19.011 0.743 1.00 70.50 90 SER A O 1
ATOM 718 N N . GLY A 1 91 ? 16.871 -18.618 2.548 1.00 72.19 91 GLY A N 1
ATOM 719 C CA . GLY A 1 91 ? 17.948 -18.144 3.426 1.00 72.19 91 GLY A CA 1
ATOM 720 C C . GLY A 1 91 ? 18.185 -16.630 3.397 1.00 72.19 91 GLY A C 1
ATOM 721 O O . GLY A 1 91 ? 19.164 -16.175 3.982 1.00 72.19 91 GLY A O 1
ATOM 722 N N . VAL A 1 92 ? 17.309 -15.861 2.744 1.00 82.75 92 VAL A N 1
ATOM 723 C CA . VAL A 1 92 ? 17.350 -14.392 2.722 1.00 82.75 92 VAL A CA 1
ATOM 724 C C . VAL A 1 92 ? 16.357 -13.841 3.746 1.00 82.75 92 VAL A C 1
ATOM 726 O O . VAL A 1 92 ? 15.204 -14.271 3.790 1.00 82.75 92 VAL A O 1
ATOM 729 N N . ASP A 1 93 ? 16.809 -12.896 4.568 1.00 88.94 93 ASP A N 1
ATOM 730 C CA . ASP A 1 93 ? 15.987 -12.201 5.564 1.00 88.94 93 ASP A CA 1
ATOM 731 C C . ASP A 1 93 ? 15.323 -10.980 4.915 1.00 88.94 93 ASP A C 1
ATOM 733 O O . ASP A 1 93 ? 15.883 -9.889 4.901 1.00 88.94 93 ASP A O 1
ATOM 737 N N . TYR A 1 94 ? 14.170 -11.203 4.290 1.00 89.94 94 TYR A N 1
ATOM 738 C CA . TYR A 1 94 ? 13.397 -10.162 3.610 1.00 89.94 94 TYR A CA 1
ATOM 739 C C . TYR A 1 94 ? 12.605 -9.302 4.585 1.00 89.94 94 TYR A C 1
ATOM 741 O O . TYR A 1 94 ? 12.344 -9.698 5.722 1.00 89.94 94 TYR A O 1
ATOM 749 N N . GLU A 1 95 ? 12.167 -8.140 4.126 1.00 93.00 95 GLU A N 1
ATOM 750 C CA . GLU A 1 95 ? 11.400 -7.212 4.932 1.00 93.00 95 GLU A CA 1
ATOM 751 C C . GLU A 1 95 ? 9.893 -7.496 4.888 1.00 93.00 95 GLU A C 1
ATOM 753 O O . GLU A 1 95 ? 9.314 -7.972 3.906 1.00 93.00 95 GLU A O 1
ATOM 758 N N . VAL A 1 96 ? 9.235 -7.200 6.006 1.00 94.12 96 VAL A N 1
ATOM 759 C CA . VAL A 1 96 ? 7.782 -7.209 6.137 1.00 94.12 96 VAL A CA 1
ATOM 760 C C . VAL A 1 96 ? 7.293 -5.857 6.638 1.00 94.12 96 VAL A C 1
ATOM 762 O O . VAL A 1 96 ? 7.859 -5.283 7.567 1.00 94.12 96 VAL A O 1
ATOM 765 N N . LEU A 1 97 ? 6.227 -5.358 6.020 1.00 94.12 97 LEU A N 1
ATOM 766 C CA . LEU A 1 97 ? 5.503 -4.154 6.409 1.00 94.12 97 LEU A CA 1
ATOM 767 C C . LEU A 1 97 ? 4.084 -4.562 6.779 1.00 94.12 97 LEU A C 1
ATOM 769 O O . LEU A 1 97 ? 3.325 -5.078 5.956 1.00 94.12 97 LEU A O 1
ATOM 773 N N . ILE A 1 98 ? 3.722 -4.329 8.033 1.00 94.94 98 ILE A N 1
ATOM 774 C CA . ILE A 1 98 ? 2.418 -4.671 8.583 1.00 94.94 98 ILE A CA 1
ATOM 775 C C . ILE A 1 98 ? 1.606 -3.387 8.684 1.00 94.94 98 ILE A C 1
ATOM 777 O O . ILE A 1 98 ? 1.883 -2.510 9.502 1.00 94.94 98 ILE A O 1
ATOM 781 N N . ASN A 1 99 ? 0.573 -3.312 7.855 1.00 92.25 99 ASN A N 1
ATOM 782 C CA . ASN A 1 99 ? -0.404 -2.238 7.854 1.00 92.25 99 ASN A CA 1
ATOM 783 C C . ASN A 1 99 ? -1.686 -2.701 8.548 1.00 92.25 99 ASN A C 1
ATOM 785 O O . ASN A 1 99 ? -2.146 -3.826 8.339 1.00 92.25 99 ASN A O 1
ATOM 789 N N . ILE A 1 100 ? -2.290 -1.820 9.344 1.00 93.94 100 ILE A N 1
ATOM 790 C CA . ILE A 1 100 ? -3.520 -2.107 10.090 1.00 93.94 100 ILE A CA 1
ATOM 791 C C . ILE A 1 100 ? -4.516 -0.971 9.875 1.00 93.94 100 ILE A C 1
ATOM 793 O O . ILE A 1 100 ? -4.143 0.201 9.840 1.00 93.94 100 ILE A O 1
ATOM 797 N N . GLY A 1 101 ? -5.796 -1.306 9.736 1.00 90.88 101 GLY A N 1
ATOM 798 C CA . GLY A 1 101 ? -6.855 -0.304 9.640 1.00 90.88 101 GLY A CA 1
ATOM 799 C C . GLY A 1 101 ? -8.253 -0.879 9.828 1.00 90.88 101 GLY A C 1
ATOM 800 O O . GLY A 1 101 ? -8.431 -2.075 10.049 1.00 90.88 101 GLY A O 1
ATOM 801 N N . SER A 1 102 ? -9.277 -0.031 9.733 1.00 88.00 102 SER A N 1
ATOM 802 C CA . SER A 1 102 ? -10.676 -0.466 9.840 1.00 88.00 102 SER A CA 1
ATOM 803 C C . SER A 1 102 ? -11.135 -1.217 8.578 1.00 88.00 102 SER A C 1
ATOM 805 O O . SER A 1 102 ? -11.074 -0.689 7.463 1.00 88.00 102 SER A O 1
ATOM 807 N N . GLY A 1 103 ? -11.571 -2.465 8.758 1.00 75.44 103 GLY A N 1
ATOM 808 C CA . GLY A 1 103 ? -12.183 -3.367 7.778 1.00 75.44 103 GLY A CA 1
ATOM 809 C C . GLY A 1 103 ? -13.663 -3.066 7.602 1.00 75.44 103 GLY A C 1
ATOM 810 O O . GLY A 1 103 ? -14.456 -3.239 8.526 1.00 75.44 103 GLY A O 1
ATOM 811 N N . ARG A 1 104 ? -13.980 -2.598 6.396 1.00 71.00 104 ARG A N 1
ATOM 812 C CA . ARG A 1 104 ? -15.139 -1.773 6.053 1.00 71.00 104 ARG A CA 1
ATOM 813 C C . ARG A 1 104 ? -16.474 -2.521 6.118 1.00 71.00 104 ARG A C 1
ATOM 815 O O . ARG A 1 104 ? -16.636 -3.552 5.468 1.00 71.00 104 ARG A O 1
ATOM 822 N N . LYS A 1 105 ? -17.473 -1.912 6.761 1.00 57.91 105 LYS A N 1
ATOM 823 C CA . LYS A 1 105 ? -18.907 -2.145 6.487 1.00 57.91 105 LYS A CA 1
ATOM 824 C C . LYS A 1 105 ? -19.676 -0.875 6.122 1.00 57.91 105 LYS A C 1
ATOM 826 O O . LYS A 1 105 ? -20.682 -0.981 5.429 1.00 57.91 105 LYS A O 1
ATOM 831 N N . THR A 1 106 ? -19.238 0.301 6.576 1.00 59.50 106 THR A N 1
ATOM 832 C CA . THR A 1 106 ? -20.058 1.528 6.528 1.00 59.50 106 THR A CA 1
ATOM 833 C C . THR A 1 106 ? -19.438 2.705 5.769 1.00 59.50 106 THR A C 1
ATOM 835 O O . THR A 1 106 ? -20.157 3.653 5.460 1.00 59.50 106 THR A O 1
ATOM 838 N N . SER A 1 107 ? -18.138 2.679 5.444 1.00 65.44 107 SER A N 1
ATOM 839 C CA . SER A 1 107 ? -17.445 3.788 4.764 1.00 65.44 107 SER A CA 1
ATOM 840 C C . SER A 1 107 ? -16.097 3.366 4.163 1.00 65.44 107 SER A C 1
ATOM 842 O O . SER A 1 107 ? -15.496 2.375 4.577 1.00 65.44 107 SER A O 1
ATOM 844 N N . ASP A 1 108 ? -15.606 4.148 3.197 1.00 67.12 108 ASP A N 1
ATOM 845 C CA . ASP A 1 108 ? -14.290 3.971 2.571 1.00 67.12 108 ASP A CA 1
ATOM 846 C C . ASP A 1 108 ? -13.122 4.548 3.389 1.00 67.12 108 ASP A C 1
ATOM 848 O O . ASP A 1 108 ? -11.951 4.303 3.070 1.00 67.12 108 ASP A O 1
ATOM 852 N N . LEU A 1 109 ? -13.420 5.306 4.445 1.00 73.69 109 LEU A N 1
ATOM 853 C CA . LEU A 1 109 ? -12.419 5.934 5.304 1.00 73.69 109 LEU A CA 1
ATOM 854 C C . LEU A 1 109 ? -11.788 4.920 6.270 1.00 73.69 109 LEU A C 1
ATOM 856 O O . LEU A 1 109 ? -12.450 4.004 6.752 1.00 73.69 109 LEU A O 1
ATOM 860 N N . ASN A 1 110 ? -10.496 5.101 6.566 1.00 80.88 110 ASN A N 1
ATOM 861 C CA . ASN A 1 110 ? -9.846 4.401 7.673 1.00 80.88 110 ASN A CA 1
ATOM 862 C C . ASN A 1 110 ? -10.103 5.179 8.968 1.00 80.88 110 ASN A C 1
ATOM 864 O O . ASN A 1 110 ? -9.719 6.344 9.069 1.00 80.88 110 ASN A O 1
ATOM 868 N N . TYR A 1 111 ? -10.747 4.536 9.937 1.00 88.31 111 TYR A N 1
ATOM 869 C CA . TYR A 1 111 ? -11.059 5.131 11.238 1.00 88.31 111 TYR A CA 1
ATOM 870 C C . TYR A 1 111 ? -10.031 4.796 12.314 1.00 88.31 111 TYR A C 1
ATOM 872 O O . TYR A 1 111 ? -10.144 5.296 13.429 1.00 88.31 111 TYR A O 1
ATOM 880 N N . LEU A 1 112 ? -9.040 3.964 12.002 1.00 91.38 112 LEU A N 1
ATOM 881 C CA . LEU A 1 112 ? -7.966 3.620 12.922 1.00 91.38 112 LEU A CA 1
ATOM 882 C C . LEU A 1 112 ? -6.666 4.279 12.467 1.00 91.38 112 LEU A C 1
ATOM 884 O O . LEU A 1 112 ? -6.263 4.148 11.313 1.00 91.38 112 LEU A O 1
ATOM 888 N N . ASP A 1 113 ? -6.028 4.981 13.394 1.00 92.19 113 ASP A N 1
ATOM 889 C CA . ASP A 1 113 ? -4.655 5.455 13.276 1.00 92.19 113 ASP A CA 1
ATOM 890 C C . ASP A 1 113 ? -3.784 4.505 14.102 1.00 92.19 113 ASP A C 1
ATOM 892 O O . ASP A 1 113 ? -3.895 4.474 15.331 1.00 92.19 113 ASP A O 1
ATOM 896 N N . CYS A 1 114 ? -3.019 3.660 13.417 1.00 93.00 114 CYS A N 1
ATOM 897 C CA . CYS A 1 114 ? -2.236 2.579 14.005 1.00 93.00 114 CYS A CA 1
ATOM 898 C C . CYS A 1 114 ? -0.753 2.800 13.737 1.00 93.00 114 CYS A C 1
ATOM 900 O O . CYS A 1 114 ? -0.383 3.267 12.656 1.00 93.00 114 CYS A O 1
ATOM 902 N N . ASP A 1 115 ? 0.085 2.379 14.678 1.00 91.00 115 ASP A N 1
ATOM 903 C CA . ASP A 1 115 ? 1.519 2.311 14.430 1.00 91.00 115 ASP A CA 1
ATOM 904 C C . ASP A 1 115 ? 1.823 1.329 13.290 1.00 91.00 115 ASP A C 1
ATOM 906 O O . ASP A 1 115 ? 1.128 0.335 13.064 1.00 91.00 115 ASP A O 1
ATOM 910 N N . THR A 1 116 ? 2.875 1.631 12.539 1.00 88.50 116 THR A N 1
ATOM 911 C CA . THR A 1 116 ? 3.359 0.768 11.463 1.00 88.50 116 THR A CA 1
ATOM 912 C C . THR A 1 116 ? 4.463 -0.125 12.008 1.00 88.50 116 THR A C 1
ATOM 914 O O . THR A 1 116 ? 5.394 0.372 12.641 1.00 88.50 116 THR A O 1
ATOM 917 N N . LEU A 1 117 ? 4.389 -1.432 11.749 1.00 93.62 117 LEU A N 1
ATOM 918 C CA . LEU A 1 117 ? 5.518 -2.329 11.996 1.00 93.62 117 LEU A CA 1
ATOM 919 C C . LEU A 1 117 ? 6.216 -2.613 10.677 1.00 93.62 117 LEU A C 1
ATOM 921 O O . LEU A 1 117 ? 5.584 -3.075 9.729 1.00 93.62 117 LEU A O 1
ATOM 925 N N . GLN A 1 118 ? 7.517 -2.366 10.646 1.00 95.12 118 GLN A N 1
ATOM 926 C CA . GLN A 1 118 ? 8.365 -2.660 9.505 1.00 95.12 118 GLN A CA 1
ATOM 927 C C . GLN A 1 118 ? 9.696 -3.216 9.998 1.00 95.12 118 GLN A C 1
ATOM 929 O O . GLN A 1 118 ? 10.242 -2.728 10.988 1.00 95.12 118 GLN A O 1
ATOM 934 N N . GLY A 1 119 ? 10.213 -4.222 9.305 1.00 94.31 119 GLY A N 1
ATOM 935 C CA . GLY A 1 119 ? 11.561 -4.728 9.527 1.00 94.31 119 GLY A CA 1
ATOM 936 C C . GLY A 1 119 ? 11.787 -6.089 8.878 1.00 94.31 119 GLY A C 1
ATOM 937 O O . GLY A 1 119 ? 10.871 -6.627 8.251 1.00 94.31 119 GLY A O 1
ATOM 938 N N . PRO A 1 120 ? 12.978 -6.675 9.053 1.00 94.69 120 PRO A N 1
ATOM 939 C CA . PRO A 1 120 ? 13.276 -8.011 8.556 1.00 94.69 120 PRO A CA 1
ATOM 940 C C . PRO A 1 120 ? 12.391 -9.072 9.218 1.00 94.69 120 PRO A C 1
ATOM 942 O O . PRO A 1 120 ? 12.078 -8.995 10.413 1.00 94.69 120 PRO A O 1
ATOM 945 N N . ILE A 1 121 ? 11.999 -10.089 8.452 1.00 93.44 121 ILE A N 1
ATOM 946 C CA . ILE A 1 121 ? 11.063 -11.135 8.875 1.00 93.44 121 ILE A CA 1
ATOM 947 C C . ILE A 1 121 ? 11.563 -11.902 10.106 1.00 93.44 121 ILE A C 1
ATOM 949 O O . ILE A 1 121 ? 10.759 -12.308 10.952 1.00 93.44 121 ILE A O 1
ATOM 953 N N . SER A 1 122 ? 12.881 -12.034 10.272 1.00 94.38 122 SER A N 1
ATOM 954 C CA . SER A 1 122 ? 13.512 -12.646 11.446 1.00 94.38 122 SER A CA 1
ATOM 955 C C . SER A 1 122 ? 13.131 -11.981 12.776 1.00 94.38 122 SER A C 1
ATOM 957 O O . SER A 1 122 ? 13.112 -12.642 13.818 1.00 94.38 122 SER A O 1
ATOM 959 N N . GLN A 1 123 ? 12.768 -10.693 12.768 1.00 96.00 123 GLN A N 1
ATOM 960 C CA . GLN A 1 123 ? 12.308 -9.984 13.967 1.00 96.00 123 GLN A CA 1
ATOM 961 C C . GLN A 1 123 ? 10.894 -10.381 14.395 1.00 96.00 123 GLN A C 1
ATOM 963 O O . GLN A 1 123 ? 10.557 -10.221 15.571 1.00 96.00 123 GLN A O 1
ATOM 968 N N . PHE A 1 124 ? 10.089 -10.907 13.471 1.00 95.19 124 PHE A N 1
ATOM 969 C CA . PHE A 1 124 ? 8.683 -11.253 13.687 1.00 95.19 124 PHE A CA 1
ATOM 970 C C . PHE A 1 124 ? 8.467 -12.758 13.843 1.00 95.19 124 PHE A C 1
ATOM 972 O O . PHE A 1 124 ? 7.566 -13.167 14.572 1.00 95.19 124 PHE A O 1
ATOM 979 N N . GLN A 1 125 ? 9.296 -13.582 13.199 1.00 93.62 125 GLN A N 1
ATOM 980 C CA . GLN A 1 125 ? 9.173 -15.041 13.170 1.00 93.62 125 GLN A CA 1
ATOM 981 C C . GLN A 1 125 ? 8.914 -15.657 14.555 1.00 93.62 125 GLN A C 1
ATOM 983 O O . GLN A 1 125 ? 9.727 -15.552 15.476 1.00 93.62 125 GLN A O 1
ATOM 988 N N . GLY A 1 126 ? 7.770 -16.334 14.687 1.00 94.56 126 GLY A N 1
ATOM 989 C CA . GLY A 1 126 ? 7.331 -17.027 15.899 1.00 94.56 126 GLY A CA 1
ATOM 990 C C . GLY A 1 126 ? 6.978 -16.112 17.074 1.00 94.56 126 GLY A C 1
ATOM 991 O O . GLY A 1 126 ? 6.771 -16.602 18.184 1.00 94.56 126 GLY A O 1
ATOM 992 N N . ARG A 1 127 ? 6.928 -14.791 16.872 1.00 96.69 127 ARG A N 1
ATOM 993 C CA . ARG A 1 127 ? 6.692 -13.797 17.926 1.00 96.69 127 ARG A CA 1
ATOM 994 C C . ARG A 1 127 ? 5.321 -13.148 17.793 1.00 96.69 127 ARG A C 1
ATOM 996 O O . ARG A 1 127 ? 4.694 -13.159 16.735 1.00 96.69 127 ARG A O 1
ATOM 1003 N N . ILE A 1 128 ? 4.869 -12.577 18.908 1.00 98.00 128 ILE A N 1
ATOM 1004 C CA . ILE A 1 128 ? 3.690 -11.715 18.961 1.00 98.00 128 ILE A CA 1
ATOM 1005 C C . ILE A 1 128 ? 4.177 -10.272 18.997 1.00 98.00 128 ILE A C 1
ATOM 1007 O O . ILE A 1 128 ? 4.677 -9.819 20.026 1.00 98.00 128 ILE A O 1
ATOM 1011 N N . SER A 1 129 ? 4.000 -9.555 17.894 1.00 97.69 129 SER A N 1
ATOM 1012 C CA . SER A 1 129 ? 4.243 -8.115 17.839 1.00 97.69 129 SER A CA 1
ATOM 1013 C C . SER A 1 129 ? 2.963 -7.365 18.179 1.00 97.69 129 SER A C 1
ATOM 1015 O O . SER A 1 129 ? 1.880 -7.729 17.721 1.00 97.69 129 SER A O 1
ATOM 1017 N N . GLN A 1 130 ? 3.071 -6.336 19.012 1.00 97.81 130 GLN A N 1
ATOM 1018 C CA . GLN A 1 130 ? 1.942 -5.488 19.379 1.00 97.81 130 GLN A CA 1
ATOM 1019 C C . GLN A 1 130 ? 1.905 -4.244 18.492 1.00 97.81 130 GLN A C 1
ATOM 1021 O O . GLN A 1 130 ? 2.950 -3.671 18.197 1.00 97.81 130 GLN A O 1
ATOM 1026 N N . VAL A 1 131 ? 0.700 -3.834 18.100 1.00 97.06 131 VAL A N 1
ATOM 1027 C CA . VAL A 1 131 ? 0.433 -2.564 17.424 1.00 97.06 131 VAL A CA 1
ATOM 1028 C C . VAL A 1 131 ? -0.655 -1.830 18.176 1.00 97.06 131 VAL A C 1
ATOM 1030 O O . VAL A 1 131 ? -1.771 -2.342 18.319 1.00 97.06 131 VAL A O 1
ATOM 1033 N N . ASP A 1 132 ? -0.326 -0.631 18.633 1.00 96.31 132 ASP A N 1
ATOM 1034 C CA . ASP A 1 132 ? -1.275 0.250 19.286 1.00 96.31 132 ASP A CA 1
ATOM 1035 C C . ASP A 1 132 ? -2.024 1.067 18.223 1.00 96.31 132 ASP A C 1
ATOM 1037 O O . ASP A 1 132 ? -1.450 1.595 17.270 1.00 96.31 132 ASP A O 1
ATOM 1041 N N . CYS A 1 133 ? -3.341 1.141 18.374 1.00 95.69 133 CYS A N 1
ATOM 1042 C CA . CYS A 1 133 ? -4.240 1.822 17.456 1.00 95.69 133 CYS A CA 1
ATOM 1043 C C . CYS A 1 133 ? -5.179 2.732 18.237 1.00 95.69 133 CYS A C 1
ATOM 1045 O O . CYS A 1 133 ? -5.809 2.330 19.219 1.00 95.69 133 CYS A O 1
ATOM 1047 N N . LYS A 1 134 ? -5.354 3.952 17.749 1.00 94.81 134 LYS A N 1
ATOM 1048 C CA . LYS A 1 134 ? -6.323 4.916 18.277 1.00 94.81 134 LYS A CA 1
ATOM 1049 C C . LYS A 1 134 ? -7.372 5.238 17.226 1.00 94.81 134 LYS A C 1
ATOM 1051 O O . LYS A 1 134 ? -7.193 4.983 16.036 1.00 94.81 134 LYS A O 1
ATOM 1056 N N . LEU A 1 135 ? -8.482 5.818 17.671 1.00 93.38 135 LEU A N 1
ATOM 1057 C CA . LEU A 1 135 ? -9.482 6.337 16.753 1.00 93.38 135 LEU A CA 1
ATOM 1058 C C . LEU A 1 135 ? -8.831 7.497 16.003 1.00 93.38 135 LEU A C 1
ATOM 1060 O O . LEU A 1 135 ? -8.342 8.442 16.630 1.00 93.38 135 LEU A O 1
ATOM 1064 N N . ALA A 1 136 ? -8.807 7.420 14.677 1.00 87.00 136 ALA A N 1
ATOM 1065 C CA . ALA A 1 136 ? -8.412 8.544 13.856 1.00 87.00 136 ALA A CA 1
ATOM 1066 C C . ALA A 1 136 ? -9.362 9.692 14.213 1.00 87.00 136 ALA A C 1
ATOM 1068 O O . ALA A 1 136 ? -10.569 9.614 13.965 1.00 87.00 136 ALA A O 1
ATOM 1069 N N . GLN A 1 137 ? -8.836 10.737 14.864 1.00 70.31 137 GLN A N 1
ATOM 1070 C CA . GLN A 1 137 ? -9.599 11.965 15.077 1.00 70.31 137 GLN A CA 1
ATOM 1071 C C . GLN A 1 137 ? -10.138 12.377 13.718 1.00 70.31 137 GLN A C 1
ATOM 1073 O O . GLN A 1 137 ? -9.402 12.231 12.744 1.00 70.31 137 GLN A O 1
ATOM 1078 N N . ALA A 1 138 ? -11.400 12.817 13.651 1.00 53.66 138 ALA A N 1
ATOM 1079 C CA . ALA A 1 138 ? -12.044 13.239 12.416 1.00 53.66 138 ALA A CA 1
ATOM 1080 C C . ALA A 1 138 ? -11.138 14.242 11.696 1.00 53.66 138 ALA A C 1
ATOM 1082 O O . ALA A 1 138 ? -11.185 15.446 11.944 1.00 53.66 138 ALA A O 1
ATOM 1083 N N . MET A 1 139 ? -10.259 13.731 10.838 1.00 42.84 139 MET A N 1
ATOM 1084 C CA . MET A 1 139 ? -9.447 14.566 9.997 1.00 42.84 139 MET A CA 1
ATOM 1085 C C . MET A 1 139 ? -10.476 15.248 9.107 1.00 42.84 139 MET A C 1
ATOM 1087 O O . MET A 1 139 ? -11.340 14.550 8.557 1.00 42.84 139 MET A O 1
ATOM 1091 N N . PRO A 1 140 ? -10.450 16.586 8.974 1.00 38.44 140 PRO A N 1
ATOM 1092 C CA . PRO A 1 140 ? -11.248 17.215 7.939 1.00 38.44 140 PRO A CA 1
ATOM 1093 C C . PRO A 1 140 ? -10.972 16.447 6.636 1.00 38.44 140 PRO A C 1
ATOM 1095 O O . PRO A 1 140 ? -9.826 16.022 6.431 1.00 38.44 140 PRO A O 1
ATOM 1098 N N . PRO A 1 141 ? -11.979 16.226 5.774 1.00 43.34 141 PRO A N 1
ATOM 1099 C CA . PRO A 1 141 ? -11.875 15.366 4.589 1.00 43.34 141 PRO A CA 1
ATOM 1100 C C . PRO A 1 141 ? -10.776 15.761 3.573 1.00 43.34 141 PRO A C 1
ATOM 1102 O O . PRO A 1 141 ? -10.695 15.181 2.498 1.00 43.34 141 PRO A O 1
ATOM 1105 N N . SER A 1 142 ? -9.898 16.710 3.902 1.00 36.34 142 SER A N 1
ATOM 1106 C CA . SER A 1 142 ? -8.779 17.200 3.106 1.00 36.34 142 SER A CA 1
ATOM 1107 C C . SER A 1 142 ? -7.395 16.632 3.458 1.00 36.34 142 SER A C 1
ATOM 1109 O O . SER A 1 142 ? -6.434 17.002 2.789 1.00 36.34 142 SER A O 1
ATOM 1111 N N . LYS A 1 143 ? -7.231 15.744 4.451 1.00 39.75 143 LYS A N 1
ATOM 1112 C CA . LYS A 1 143 ? -5.922 15.100 4.731 1.00 39.75 143 LYS A CA 1
ATOM 1113 C C . LYS A 1 143 ? -6.014 13.649 5.198 1.00 39.75 143 LYS A C 1
ATOM 1115 O O . LYS A 1 143 ? -5.160 13.184 5.946 1.00 39.75 143 LYS A O 1
ATOM 1120 N N . SER A 1 144 ? -7.005 12.893 4.725 1.00 36.62 144 SER A N 1
ATOM 1121 C CA . SER A 1 144 ? -6.827 11.443 4.707 1.00 36.62 144 SER A CA 1
ATOM 1122 C C . SER A 1 144 ? -5.571 11.168 3.883 1.00 36.62 144 SER A C 1
ATOM 1124 O O . SER A 1 144 ? -5.563 11.457 2.684 1.00 36.62 144 SER A O 1
ATOM 1126 N N . ILE A 1 145 ? -4.525 10.615 4.495 1.00 41.47 145 ILE A N 1
ATOM 1127 C CA . ILE A 1 145 ? -3.584 9.776 3.757 1.00 41.47 145 ILE A CA 1
ATOM 1128 C C . ILE A 1 145 ? -4.464 8.639 3.235 1.00 41.47 145 ILE A C 1
ATOM 1130 O O . ILE A 1 145 ? -4.729 7.655 3.925 1.00 41.47 145 ILE A O 1
ATOM 1134 N N . ARG A 1 146 ? -5.082 8.860 2.068 1.00 42.09 146 ARG A N 1
ATOM 1135 C CA . ARG A 1 146 ? -5.834 7.833 1.365 1.00 42.09 146 ARG A CA 1
ATOM 1136 C C . ARG A 1 146 ? -4.830 6.720 1.164 1.00 42.09 146 ARG A C 1
ATOM 1138 O O . ARG A 1 146 ? -3.782 6.973 0.581 1.00 42.09 146 ARG A O 1
ATOM 1145 N N . ARG A 1 147 ? -5.137 5.549 1.727 1.00 41.06 147 ARG A N 1
ATOM 1146 C CA . ARG A 1 147 ? -4.584 4.235 1.385 1.00 41.06 147 ARG A CA 1
ATOM 1147 C C . ARG A 1 147 ? -3.587 4.324 0.215 1.00 41.06 147 ARG A C 1
ATOM 1149 O O . ARG A 1 147 ? -3.992 4.185 -0.936 1.00 41.06 147 ARG A O 1
ATOM 1156 N N . PHE A 1 148 ? -2.295 4.514 0.493 1.00 42.94 148 PHE A N 1
ATOM 1157 C CA . PHE A 1 148 ? -1.251 4.263 -0.503 1.00 42.94 148 PHE A CA 1
ATOM 1158 C C . PHE A 1 148 ? -1.111 2.740 -0.602 1.00 42.94 148 PHE A C 1
ATOM 1160 O O . PHE A 1 148 ? -0.179 2.128 -0.110 1.00 42.94 148 PHE A O 1
ATOM 1167 N N . THR A 1 149 ? -2.142 2.092 -1.141 1.00 44.00 149 THR A N 1
ATOM 1168 C CA . THR A 1 149 ? -2.288 0.628 -1.205 1.00 44.00 149 THR A CA 1
ATOM 1169 C C . THR A 1 149 ? -1.449 0.000 -2.315 1.00 44.00 149 THR A C 1
ATOM 1171 O O . THR A 1 149 ? -1.691 -1.146 -2.683 1.00 44.00 149 THR A O 1
ATOM 1174 N N . GLY A 1 150 ? -0.511 0.757 -2.889 1.00 51.31 150 GLY A N 1
ATOM 1175 C CA . GLY A 1 150 ? 0.212 0.383 -4.102 1.00 51.31 150 GLY A CA 1
ATOM 1176 C C . GLY A 1 150 ? -0.631 0.454 -5.383 1.00 51.31 150 GLY A C 1
ATOM 1177 O O . GLY A 1 150 ? -0.075 0.385 -6.473 1.00 51.31 150 GLY A O 1
ATOM 1178 N N . GLN A 1 151 ? -1.953 0.655 -5.298 1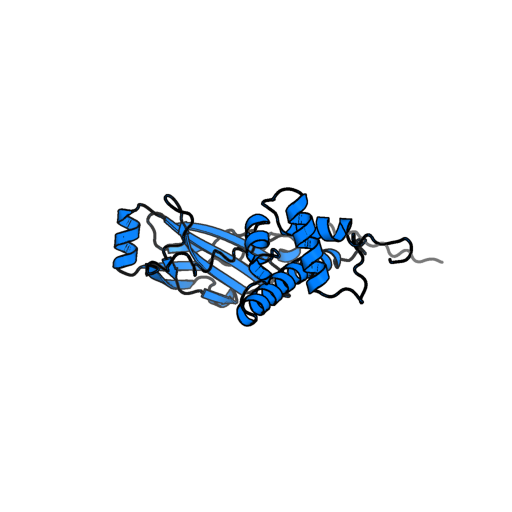.00 61.66 151 GLN A N 1
ATOM 1179 C CA . GLN A 1 151 ? -2.845 0.724 -6.460 1.00 61.66 151 GLN A CA 1
ATOM 1180 C C . GLN A 1 151 ? -3.662 2.016 -6.448 1.00 61.66 151 GLN A C 1
ATOM 1182 O O . GLN A 1 151 ? -4.829 2.042 -6.074 1.00 61.66 151 GLN A O 1
ATOM 1187 N N . MET A 1 152 ? -3.026 3.112 -6.860 1.00 78.50 152 MET A N 1
ATOM 1188 C CA . MET A 1 152 ? -3.755 4.313 -7.262 1.00 78.50 152 MET A CA 1
ATOM 1189 C C . MET A 1 152 ? -4.541 3.992 -8.537 1.00 78.50 152 MET A C 1
ATOM 1191 O O . MET A 1 152 ? -3.964 3.472 -9.492 1.00 78.50 152 MET A O 1
ATOM 1195 N N . ASN A 1 153 ? -5.843 4.278 -8.568 1.00 84.88 153 ASN A N 1
ATOM 1196 C CA . ASN A 1 153 ? -6.623 4.130 -9.801 1.00 84.88 153 ASN A CA 1
ATOM 1197 C C . ASN A 1 153 ? -6.485 5.374 -10.699 1.00 84.88 153 ASN A C 1
ATOM 1199 O O . ASN A 1 153 ? -6.018 6.432 -10.268 1.00 84.88 153 ASN A O 1
ATOM 1203 N N . GLY A 1 154 ? -6.897 5.269 -11.967 1.00 87.31 154 GLY A N 1
ATOM 1204 C CA . GLY A 1 154 ? -6.765 6.371 -12.926 1.00 87.31 154 GLY A CA 1
ATOM 1205 C C . GLY A 1 154 ? -7.524 7.637 -12.520 1.00 87.31 154 GLY A C 1
ATOM 1206 O O . GLY A 1 154 ? -7.081 8.741 -12.816 1.00 87.31 154 GLY A O 1
ATOM 1207 N N . LYS A 1 155 ? -8.635 7.488 -11.792 1.00 86.38 155 LYS A N 1
ATOM 1208 C CA . LYS A 1 155 ? -9.503 8.576 -11.307 1.00 86.38 155 LYS A CA 1
ATOM 1209 C C . LYS A 1 155 ? -8.785 9.408 -10.250 1.00 86.38 155 LYS A C 1
ATOM 1211 O O . LYS A 1 155 ? -8.773 10.632 -10.323 1.00 86.38 155 LYS A O 1
ATOM 1216 N N . GLU A 1 156 ? -8.153 8.731 -9.300 1.00 85.69 156 GLU A N 1
ATOM 1217 C CA . GLU A 1 156 ? -7.368 9.357 -8.238 1.00 85.69 156 GLU A CA 1
ATOM 1218 C C . GLU A 1 156 ? -6.131 10.051 -8.798 1.00 85.69 156 GLU A C 1
ATOM 1220 O O . GLU A 1 156 ? -5.868 11.203 -8.456 1.00 85.69 156 GLU A O 1
ATOM 1225 N N . PHE A 1 157 ? -5.423 9.405 -9.724 1.00 88.94 157 PHE A N 1
ATOM 1226 C CA . PHE A 1 157 ? -4.281 10.027 -10.386 1.00 88.94 157 PHE A CA 1
ATOM 1227 C C . PHE A 1 157 ? -4.685 11.277 -11.165 1.00 88.94 157 PHE A C 1
ATOM 1229 O O . PHE A 1 157 ? -4.068 12.321 -10.994 1.00 88.94 157 PHE A O 1
ATOM 1236 N N . LEU A 1 158 ? -5.761 11.221 -11.955 1.00 89.81 158 LEU A N 1
ATOM 1237 C CA . LEU A 1 158 ? -6.277 12.398 -12.657 1.00 89.81 158 LEU A CA 1
ATOM 1238 C C . LEU A 1 158 ? -6.681 13.519 -11.696 1.00 89.81 158 LEU A C 1
ATOM 1240 O O . LEU A 1 158 ? -6.395 14.681 -11.974 1.00 89.81 158 LEU A O 1
ATOM 1244 N N . SER A 1 159 ? -7.287 13.192 -10.551 1.00 86.62 159 SER A N 1
ATOM 1245 C CA . SER A 1 159 ? -7.645 14.215 -9.563 1.00 86.62 159 SER A CA 1
ATOM 1246 C C . SER A 1 159 ? -6.427 14.963 -9.013 1.00 86.62 159 SER A C 1
ATOM 1248 O O . SER A 1 159 ? -6.527 16.156 -8.779 1.00 86.62 159 SER A O 1
ATOM 1250 N N . LEU A 1 160 ? -5.274 14.296 -8.883 1.00 85.19 160 LEU A N 1
ATOM 1251 C CA . LEU A 1 160 ? -4.037 14.884 -8.349 1.00 85.19 160 LEU A CA 1
ATOM 1252 C C . LEU A 1 160 ? -3.145 15.522 -9.426 1.00 85.19 160 LEU A C 1
ATOM 1254 O O . LEU A 1 160 ? -2.358 16.426 -9.137 1.00 85.19 160 LEU A O 1
ATOM 1258 N N . CYS A 1 161 ? -3.219 15.003 -10.653 1.00 88.31 161 CYS A N 1
ATOM 1259 C CA . CYS A 1 161 ? -2.245 15.256 -11.716 1.00 88.31 161 CYS A CA 1
ATOM 1260 C C . CYS A 1 161 ? -2.820 15.997 -12.933 1.00 88.31 161 CYS A C 1
ATOM 1262 O O . CYS A 1 161 ? -2.067 16.298 -13.862 1.00 88.31 161 CYS A O 1
ATOM 1264 N N . SER A 1 162 ? -4.126 16.282 -12.966 1.00 85.06 162 SER A N 1
ATOM 1265 C CA . SER A 1 162 ? -4.750 17.061 -14.045 1.00 85.06 162 SER A CA 1
ATOM 1266 C C . SER A 1 162 ? -4.345 18.539 -14.010 1.00 85.06 162 SER A C 1
ATOM 1268 O O . SER A 1 162 ? -3.924 19.090 -12.989 1.00 85.06 162 SER A O 1
ATOM 1270 N N . SER A 1 163 ? -4.453 19.203 -15.164 1.00 63.53 163 SER A N 1
ATOM 1271 C CA . SER A 1 163 ? -3.964 20.573 -15.366 1.00 63.53 163 SER A CA 1
ATOM 1272 C C . SER A 1 163 ? -4.660 21.633 -14.511 1.00 63.53 163 SER A C 1
ATOM 1274 O O . SER A 1 163 ? -4.071 22.685 -14.275 1.00 63.53 163 SER A O 1
ATOM 1276 N N . GLU A 1 164 ? -5.882 21.374 -14.040 1.00 64.19 164 GLU A N 1
ATOM 1277 C CA . GLU A 1 164 ? -6.609 22.302 -13.165 1.00 64.19 164 GLU A CA 1
ATOM 1278 C C . GLU A 1 164 ? -5.991 22.372 -11.758 1.00 64.19 164 GLU A C 1
ATOM 1280 O O . GLU A 1 164 ? -5.905 23.455 -11.182 1.00 64.19 164 GLU A O 1
ATOM 1285 N N . GLU A 1 165 ? -5.439 21.270 -11.238 1.00 54.84 165 GLU A N 1
ATOM 1286 C CA . GLU A 1 165 ? -4.694 21.270 -9.968 1.00 54.84 165 GLU A CA 1
ATOM 1287 C C . GLU A 1 165 ? -3.277 21.852 -10.108 1.00 54.84 165 GLU A C 1
ATOM 1289 O O . GLU A 1 165 ? -2.712 22.392 -9.154 1.00 54.84 165 GLU A O 1
ATOM 1294 N N . LEU A 1 166 ? -2.708 21.846 -11.315 1.00 54.25 166 LEU A N 1
ATOM 1295 C CA . LEU A 1 166 ? -1.425 22.496 -11.599 1.00 54.25 166 LEU A CA 1
ATOM 1296 C C . LEU A 1 166 ? -1.521 24.033 -11.671 1.00 54.25 166 LEU A C 1
ATOM 1298 O O . LEU A 1 166 ? -0.495 24.699 -11.784 1.00 54.25 166 LEU A O 1
ATOM 1302 N N . ALA A 1 167 ? -2.722 24.611 -11.550 1.00 54.06 167 ALA A N 1
ATOM 1303 C CA . ALA A 1 167 ? -2.943 26.055 -11.416 1.00 54.06 167 ALA A CA 1
ATOM 1304 C C . ALA A 1 167 ? -2.897 26.558 -9.953 1.00 54.06 167 ALA A C 1
ATOM 1306 O O . ALA A 1 167 ? -3.135 27.738 -9.686 1.00 54.06 167 ALA A O 1
ATOM 1307 N N . MET A 1 168 ? -2.593 25.677 -8.993 1.00 59.56 168 MET A N 1
ATOM 1308 C CA . MET A 1 168 ? -2.447 26.010 -7.574 1.00 59.56 168 MET A CA 1
ATOM 1309 C C . MET A 1 168 ? -1.273 26.969 -7.280 1.00 59.56 168 MET A C 1
ATOM 1311 O O . MET A 1 168 ? -0.357 27.123 -8.092 1.00 59.56 168 MET A O 1
ATOM 1315 N N . PRO A 1 169 ? -1.226 27.588 -6.079 1.00 67.88 169 PRO A N 1
ATOM 1316 C CA . PRO A 1 169 ? -0.048 28.322 -5.624 1.00 67.88 169 PRO A CA 1
ATOM 1317 C C . PRO A 1 169 ? 1.228 27.489 -5.813 1.00 67.88 169 PRO A C 1
ATOM 1319 O O . PRO A 1 169 ? 1.257 26.306 -5.464 1.00 67.88 169 PRO A O 1
ATOM 1322 N N . ARG A 1 170 ? 2.299 28.120 -6.321 1.00 72.38 170 ARG A N 1
ATOM 1323 C CA . ARG A 1 170 ? 3.548 27.451 -6.756 1.00 72.38 170 ARG A CA 1
ATOM 1324 C C . ARG A 1 170 ? 4.065 26.332 -5.826 1.00 72.38 170 ARG A C 1
ATOM 1326 O O . ARG A 1 170 ? 4.570 25.341 -6.350 1.00 72.38 170 ARG A O 1
ATOM 1333 N N . PRO A 1 171 ? 3.987 26.432 -4.480 1.00 71.62 171 PRO A N 1
ATOM 1334 C CA . PRO A 1 171 ? 4.450 25.356 -3.599 1.00 71.62 171 PRO A CA 1
ATOM 1335 C C . PRO A 1 171 ? 3.613 24.069 -3.669 1.00 71.62 171 PRO A C 1
ATOM 1337 O O . PRO A 1 171 ? 4.177 22.979 -3.599 1.00 71.62 171 PRO A O 1
ATOM 1340 N N . ALA A 1 172 ? 2.288 24.178 -3.802 1.00 67.56 172 ALA A N 1
ATOM 1341 C CA . ALA A 1 172 ? 1.392 23.024 -3.901 1.00 67.56 172 ALA A CA 1
ATOM 1342 C C . ALA A 1 172 ? 1.507 22.363 -5.279 1.00 67.56 172 ALA A C 1
ATOM 1344 O O . ALA A 1 172 ? 1.654 21.147 -5.364 1.00 67.56 172 ALA A O 1
ATOM 1345 N N . GLN A 1 173 ? 1.591 23.180 -6.334 1.00 75.12 173 GLN A N 1
ATOM 1346 C CA . GLN A 1 173 ? 1.845 22.713 -7.696 1.00 75.12 173 GLN A CA 1
ATOM 1347 C C . GLN A 1 173 ? 3.118 21.854 -7.773 1.00 75.12 173 GLN A C 1
ATOM 1349 O O . GLN A 1 173 ? 3.072 20.726 -8.252 1.00 75.12 173 GLN A O 1
ATOM 1354 N N . ARG A 1 174 ? 4.248 22.339 -7.236 1.00 77.06 174 ARG A N 1
ATOM 1355 C CA . ARG A 1 174 ? 5.522 21.593 -7.262 1.00 77.06 174 ARG A CA 1
ATOM 1356 C C . ARG A 1 174 ? 5.450 20.248 -6.545 1.00 77.06 174 ARG A C 1
ATOM 1358 O O . ARG A 1 174 ? 6.110 19.300 -6.960 1.00 77.06 174 ARG A O 1
ATOM 1365 N N . ARG A 1 175 ? 4.680 20.169 -5.457 1.00 77.38 175 ARG A N 1
ATOM 1366 C CA . ARG A 1 175 ? 4.499 18.923 -4.705 1.00 77.38 175 ARG A CA 1
ATOM 1367 C C . ARG A 1 175 ? 3.727 17.898 -5.529 1.00 77.38 175 ARG A C 1
ATOM 1369 O O . ARG A 1 175 ? 4.160 16.752 -5.597 1.00 77.38 175 ARG A O 1
ATOM 1376 N N . ASN A 1 176 ? 2.639 18.317 -6.171 1.00 80.62 176 ASN A N 1
ATOM 1377 C CA . ASN A 1 176 ? 1.855 17.439 -7.034 1.00 80.62 176 ASN A CA 1
ATOM 1378 C C . ASN A 1 176 ? 2.668 17.015 -8.265 1.00 80.62 176 ASN A C 1
ATOM 1380 O O . ASN A 1 176 ? 2.697 15.835 -8.588 1.00 80.62 176 ASN A O 1
ATOM 1384 N N . GLU A 1 177 ? 3.418 17.922 -8.898 1.00 83.62 177 GLU A N 1
ATOM 1385 C CA . GLU A 1 177 ? 4.303 17.572 -10.020 1.00 83.62 177 GLU A CA 1
ATOM 1386 C C . GLU A 1 177 ? 5.340 16.513 -9.627 1.00 83.62 177 GLU A C 1
ATOM 1388 O O . GLU A 1 177 ? 5.468 15.500 -10.314 1.00 83.62 177 GLU A O 1
ATOM 1393 N N . ALA A 1 178 ? 6.046 16.705 -8.508 1.00 83.19 178 ALA A N 1
ATOM 1394 C CA . ALA A 1 178 ? 7.018 15.734 -8.000 1.00 83.19 178 ALA A CA 1
ATOM 1395 C C . ALA A 1 178 ? 6.373 14.371 -7.701 1.00 83.19 178 ALA A C 1
ATOM 1397 O O . ALA A 1 178 ? 6.936 13.325 -8.018 1.00 83.19 178 ALA A O 1
ATOM 1398 N N . PHE A 1 179 ? 5.169 14.385 -7.134 1.00 86.94 179 PHE A N 1
ATOM 1399 C CA . PHE A 1 179 ? 4.399 13.181 -6.861 1.00 86.94 179 PHE A CA 1
ATOM 1400 C C . PHE A 1 179 ? 4.015 12.428 -8.144 1.00 86.94 179 PHE A C 1
ATOM 1402 O O . PHE A 1 179 ? 4.329 11.248 -8.295 1.00 86.94 179 PHE A O 1
ATOM 1409 N N . CYS A 1 180 ? 3.369 13.116 -9.086 1.00 89.88 180 CYS A N 1
ATOM 1410 C CA . CYS A 1 180 ? 2.869 12.530 -10.326 1.00 89.88 180 CYS A CA 1
ATOM 1411 C C . CYS A 1 180 ? 4.010 11.997 -11.199 1.00 89.88 180 CYS A C 1
ATOM 1413 O O . CYS A 1 180 ? 3.928 10.882 -11.717 1.00 89.88 180 CYS A O 1
ATOM 1415 N N . THR A 1 181 ? 5.098 12.764 -11.313 1.00 90.19 181 THR A N 1
ATOM 1416 C CA . THR A 1 181 ? 6.305 12.335 -12.034 1.00 90.19 181 THR A CA 1
ATOM 1417 C C . THR A 1 181 ? 6.958 11.127 -11.372 1.00 90.19 181 THR A C 1
ATOM 1419 O O . THR A 1 181 ? 7.271 10.157 -12.062 1.00 90.19 181 THR A O 1
ATOM 1422 N N . GLY A 1 182 ? 7.101 11.129 -10.042 1.00 84.62 182 GLY A N 1
ATOM 1423 C CA . GLY A 1 182 ? 7.629 9.989 -9.292 1.00 84.62 182 GLY A CA 1
ATOM 1424 C C . GLY A 1 182 ? 6.811 8.716 -9.508 1.00 84.62 182 GLY A C 1
ATOM 1425 O O . GLY A 1 182 ? 7.380 7.662 -9.786 1.00 84.62 182 GLY A O 1
ATOM 1426 N N . TYR A 1 183 ? 5.480 8.823 -9.478 1.00 87.69 183 TYR A N 1
ATOM 1427 C CA . TYR A 1 183 ? 4.588 7.689 -9.714 1.00 87.69 183 TYR A CA 1
ATOM 1428 C C . TYR A 1 183 ? 4.755 7.102 -11.124 1.00 87.69 183 TYR A C 1
ATOM 1430 O O . TYR A 1 183 ? 4.959 5.897 -11.278 1.00 87.69 183 TYR A O 1
ATOM 1438 N N . VAL A 1 184 ? 4.710 7.942 -12.167 1.00 90.25 184 VAL A N 1
ATOM 1439 C CA . VAL A 1 184 ? 4.863 7.489 -13.563 1.00 90.25 184 VAL A CA 1
ATOM 1440 C C . VAL A 1 184 ? 6.223 6.825 -13.781 1.00 90.25 184 VAL A C 1
ATOM 1442 O O . VAL A 1 184 ? 6.292 5.776 -14.422 1.00 90.25 184 VAL A O 1
ATOM 1445 N N . LYS A 1 185 ? 7.296 7.377 -13.202 1.00 88.06 185 LYS A N 1
ATOM 1446 C CA . LYS A 1 185 ? 8.628 6.756 -13.244 1.00 88.06 185 LYS A CA 1
ATOM 1447 C C . LYS A 1 185 ? 8.650 5.407 -12.548 1.00 88.06 185 LYS A C 1
ATOM 1449 O O . LYS A 1 185 ? 9.198 4.472 -13.117 1.00 88.06 185 LYS A O 1
ATOM 1454 N N . GLY A 1 186 ? 8.030 5.287 -11.375 1.00 82.56 186 GLY A N 1
ATOM 1455 C CA . GLY A 1 186 ? 7.907 4.013 -10.666 1.00 82.56 186 GLY A CA 1
ATOM 1456 C C . GLY A 1 186 ? 7.263 2.934 -11.538 1.00 82.56 186 GLY A C 1
ATOM 1457 O O . GLY A 1 186 ? 7.792 1.833 -11.644 1.00 82.56 186 GLY A O 1
ATOM 1458 N N . VAL A 1 187 ? 6.190 3.268 -12.266 1.00 85.25 187 VAL A N 1
ATOM 1459 C CA . VAL A 1 187 ? 5.550 2.335 -13.214 1.00 85.25 187 VAL A CA 1
ATOM 1460 C C . VAL A 1 187 ? 6.489 1.944 -14.362 1.00 85.25 187 VAL A C 1
ATOM 1462 O O . VAL A 1 187 ? 6.548 0.770 -14.729 1.00 85.25 187 VAL A O 1
ATOM 1465 N N . ILE A 1 188 ? 7.231 2.902 -14.931 1.00 84.75 188 ILE A N 1
ATOM 1466 C CA . ILE A 1 188 ? 8.206 2.637 -16.004 1.00 84.75 188 ILE A CA 1
ATOM 1467 C C . ILE A 1 188 ? 9.332 1.727 -15.502 1.00 84.75 188 ILE A C 1
ATOM 1469 O O . ILE A 1 188 ? 9.658 0.747 -16.169 1.00 84.75 188 ILE A O 1
ATOM 1473 N N . HIS A 1 189 ? 9.897 2.026 -14.332 1.00 80.56 189 HIS A N 1
ATOM 1474 C CA . HIS A 1 189 ? 10.978 1.252 -13.727 1.00 80.56 189 HIS A CA 1
ATOM 1475 C C . HIS A 1 189 ? 10.533 -0.158 -13.361 1.00 80.56 189 HIS A C 1
ATOM 1477 O O . HIS A 1 189 ? 11.219 -1.106 -13.730 1.00 80.56 189 HIS A O 1
ATOM 1483 N N . ALA A 1 190 ? 9.365 -0.317 -12.731 1.00 74.81 190 ALA A N 1
ATOM 1484 C CA . ALA A 1 190 ? 8.810 -1.631 -12.424 1.00 74.81 190 ALA A CA 1
ATOM 1485 C C . ALA A 1 190 ? 8.639 -2.464 -13.702 1.00 74.81 190 ALA A C 1
ATOM 1487 O O . ALA A 1 190 ? 9.070 -3.614 -13.760 1.00 74.81 190 ALA A O 1
ATOM 1488 N N . HIS A 1 191 ? 8.083 -1.870 -14.763 1.00 77.38 191 HIS A N 1
ATOM 1489 C CA . HIS A 1 191 ? 7.953 -2.536 -16.057 1.00 77.38 191 HIS A CA 1
ATOM 1490 C C . HIS A 1 191 ? 9.317 -2.927 -16.645 1.00 77.38 191 HIS A C 1
ATOM 1492 O O . HIS A 1 191 ? 9.502 -4.080 -17.025 1.00 77.38 191 HIS A O 1
ATOM 1498 N N . ASP A 1 192 ? 10.287 -2.012 -16.688 1.00 74.25 192 ASP A N 1
ATOM 1499 C CA . ASP A 1 192 ? 11.639 -2.297 -17.186 1.00 74.25 192 ASP A CA 1
ATOM 1500 C C . ASP A 1 192 ? 12.360 -3.373 -16.352 1.00 74.25 192 ASP A C 1
ATOM 1502 O O . ASP A 1 192 ? 13.051 -4.222 -16.919 1.00 74.25 192 ASP A O 1
ATOM 1506 N N . GLY A 1 193 ? 12.150 -3.389 -15.033 1.00 66.25 193 GLY A N 1
ATOM 1507 C CA . GLY A 1 193 ? 12.644 -4.414 -14.114 1.00 66.25 193 GLY A CA 1
ATOM 1508 C C . GLY A 1 193 ? 12.076 -5.795 -14.441 1.00 66.25 193 GLY A C 1
ATOM 1509 O O . GLY A 1 193 ? 12.844 -6.746 -14.603 1.00 66.25 193 GLY A O 1
ATOM 1510 N N . PHE A 1 194 ? 10.761 -5.900 -14.676 1.00 54.59 194 PHE A N 1
ATOM 1511 C CA . PHE A 1 194 ? 10.128 -7.140 -15.155 1.00 54.59 194 PHE A CA 1
ATOM 1512 C C . PHE A 1 194 ? 10.706 -7.608 -16.499 1.00 54.59 194 PHE A C 1
ATOM 1514 O O . PHE A 1 194 ? 10.853 -8.814 -16.734 1.00 54.59 194 PHE A O 1
ATOM 1521 N N . LEU A 1 195 ? 11.067 -6.666 -17.377 1.00 52.75 195 LEU A N 1
ATOM 1522 C CA . LEU A 1 195 ? 11.636 -6.970 -18.691 1.00 52.75 195 LEU A CA 1
ATOM 1523 C C . LEU A 1 195 ? 13.109 -7.407 -18.658 1.00 52.75 195 LEU A C 1
ATOM 1525 O O . LEU A 1 195 ? 13.591 -7.945 -19.654 1.00 52.75 195 LEU A O 1
ATOM 1529 N N . SER A 1 196 ? 13.821 -7.210 -17.545 1.00 49.84 196 SER A N 1
ATOM 1530 C CA . SER A 1 196 ? 15.248 -7.547 -17.415 1.00 49.84 196 SER A CA 1
ATOM 1531 C C . SER A 1 196 ? 15.541 -9.047 -17.219 1.00 49.84 196 SER A C 1
ATOM 1533 O O . SER A 1 196 ? 16.701 -9.456 -17.173 1.00 49.84 196 SER A O 1
ATOM 1535 N N . SER A 1 197 ? 14.507 -9.894 -17.146 1.00 46.97 197 SER A N 1
ATOM 1536 C CA . SER A 1 197 ? 14.640 -11.338 -16.913 1.00 46.97 197 SER A CA 1
ATOM 1537 C C . SER A 1 197 ? 15.153 -12.113 -18.139 1.00 46.97 197 SER A C 1
ATOM 1539 O O . SER A 1 197 ? 14.364 -12.470 -19.002 1.00 46.97 197 SER A O 1
ATOM 1541 N N . GLU A 1 198 ? 16.467 -12.396 -18.198 1.00 49.00 198 GLU A N 1
ATOM 1542 C CA . GLU A 1 198 ? 17.239 -13.351 -19.051 1.00 49.00 198 GLU A CA 1
ATOM 1543 C C . GLU A 1 198 ? 16.973 -13.424 -20.575 1.00 49.00 198 GLU A C 1
ATOM 1545 O O . GLU A 1 198 ? 17.749 -14.020 -21.324 1.00 49.00 198 GLU A O 1
ATOM 1550 N N . ARG A 1 199 ? 15.917 -12.804 -21.087 1.00 50.59 199 ARG A N 1
ATOM 1551 C CA . ARG A 1 199 ? 15.553 -12.717 -22.495 1.00 50.59 199 ARG A CA 1
ATOM 1552 C C . ARG A 1 199 ? 15.281 -11.250 -22.796 1.00 50.59 199 ARG A C 1
ATOM 1554 O O . ARG A 1 199 ? 14.541 -10.620 -22.048 1.00 50.59 199 ARG A O 1
ATOM 1561 N N . PRO A 1 200 ? 15.820 -10.696 -23.892 1.00 53.16 200 PRO A N 1
ATOM 1562 C CA . PRO A 1 200 ? 15.533 -9.325 -24.281 1.00 53.16 200 PRO A CA 1
ATOM 1563 C C . PRO A 1 200 ? 14.054 -9.212 -24.662 1.00 53.16 200 PRO A C 1
ATOM 1565 O O . PRO A 1 200 ? 13.658 -9.501 -25.795 1.00 53.16 200 PRO A O 1
ATOM 1568 N N . ILE A 1 201 ? 13.209 -8.824 -23.708 1.00 56.12 201 ILE A N 1
ATOM 1569 C CA . ILE A 1 201 ? 11.820 -8.503 -24.006 1.00 56.12 201 ILE A CA 1
ATOM 1570 C C . ILE A 1 201 ? 11.821 -7.145 -24.703 1.00 56.12 201 ILE A C 1
ATOM 1572 O O . ILE A 1 201 ? 12.340 -6.147 -24.203 1.00 56.12 201 ILE A O 1
ATOM 1576 N N . LYS A 1 202 ? 11.270 -7.121 -25.919 1.00 66.38 202 LYS A N 1
ATOM 1577 C CA . LYS A 1 202 ? 11.187 -5.918 -26.749 1.00 66.38 202 LYS A CA 1
ATOM 1578 C C . LYS A 1 202 ? 10.389 -4.847 -26.008 1.00 66.38 202 LYS A C 1
ATOM 1580 O O . LYS A 1 202 ? 9.181 -4.998 -25.850 1.00 66.38 202 LYS A O 1
ATOM 1585 N N . ARG A 1 203 ? 11.039 -3.736 -25.640 1.00 72.69 203 ARG A N 1
ATOM 1586 C CA . ARG A 1 203 ? 10.344 -2.553 -25.113 1.00 72.69 203 ARG A CA 1
ATOM 1587 C C . ARG A 1 203 ? 9.214 -2.141 -26.057 1.00 72.69 203 ARG A C 1
ATOM 1589 O O . ARG A 1 203 ? 9.392 -2.051 -27.281 1.00 72.69 203 ARG A O 1
ATOM 1596 N N . HIS A 1 204 ? 8.039 -1.909 -25.480 1.00 80.12 204 HIS A N 1
ATOM 1597 C CA . HIS A 1 204 ? 6.846 -1.512 -26.224 1.00 80.12 204 HIS A CA 1
ATOM 1598 C C . HIS A 1 204 ? 6.839 -0.013 -26.563 1.00 80.12 204 HIS A C 1
ATOM 1600 O O . HIS A 1 204 ? 6.110 0.394 -27.463 1.00 80.12 204 HIS A O 1
ATOM 1606 N N . PHE A 1 205 ? 7.671 0.795 -25.909 1.00 89.88 205 PHE A N 1
ATOM 1607 C CA . PHE A 1 205 ? 7.790 2.237 -26.124 1.00 89.88 205 PHE A CA 1
ATOM 1608 C C . PHE A 1 205 ? 9.254 2.692 -26.023 1.00 89.88 205 PHE A C 1
ATOM 1610 O O . PHE A 1 205 ? 10.078 2.026 -25.394 1.00 89.88 205 PHE A O 1
ATOM 1617 N N . CYS A 1 206 ? 9.570 3.820 -26.659 1.00 90.25 206 CYS A N 1
ATOM 1618 C CA . CYS A 1 206 ? 10.901 4.414 -26.737 1.00 90.25 206 CYS A CA 1
ATOM 1619 C C . CYS A 1 206 ? 10.790 5.914 -26.452 1.00 90.25 206 CYS A C 1
ATOM 1621 O O . CYS A 1 206 ? 10.414 6.694 -27.324 1.00 90.25 206 CYS A O 1
ATOM 1623 N N . ILE A 1 207 ? 11.090 6.311 -25.215 1.00 90.25 207 ILE A N 1
ATOM 1624 C CA . ILE A 1 207 ? 11.022 7.710 -24.780 1.00 90.25 207 ILE A CA 1
ATOM 1625 C C . ILE A 1 207 ? 12.353 8.393 -25.139 1.00 90.25 207 ILE A C 1
ATOM 1627 O O . ILE A 1 207 ? 13.398 7.962 -24.642 1.00 90.25 207 ILE A O 1
ATOM 1631 N N . PRO A 1 208 ? 12.365 9.433 -25.997 1.00 92.12 208 PRO A N 1
ATOM 1632 C CA . PRO A 1 208 ? 13.593 10.154 -26.315 1.00 92.12 208 PRO A CA 1
ATOM 1633 C C . PRO A 1 208 ? 14.195 10.808 -25.069 1.00 92.12 208 PRO A C 1
ATOM 1635 O O . PRO A 1 208 ? 13.473 11.381 -24.259 1.00 92.12 208 PRO A O 1
ATOM 1638 N N . ARG A 1 209 ? 15.530 10.818 -24.959 1.00 89.19 209 ARG A N 1
ATOM 1639 C CA . ARG A 1 209 ? 16.247 11.446 -23.827 1.00 89.19 209 ARG A CA 1
ATOM 1640 C C . ARG A 1 209 ? 15.949 12.939 -23.647 1.00 89.19 209 ARG A C 1
ATOM 1642 O O . ARG A 1 209 ? 16.194 13.478 -22.578 1.00 89.19 209 ARG A O 1
ATOM 1649 N N . SER A 1 210 ? 15.471 13.610 -24.695 1.00 92.88 210 SER A N 1
ATOM 1650 C CA . SER A 1 210 ? 15.096 15.025 -24.662 1.00 92.88 210 SER A CA 1
ATOM 1651 C C . SER A 1 210 ? 13.723 15.288 -24.035 1.00 92.88 210 SER A C 1
ATOM 1653 O O . SER A 1 210 ? 13.369 16.448 -23.852 1.00 92.88 210 SER A O 1
ATOM 1655 N N . VAL A 1 211 ? 12.924 14.251 -23.764 1.00 93.12 211 VAL A N 1
ATOM 1656 C CA . VAL A 1 211 ? 11.597 14.390 -23.151 1.00 93.12 211 VAL A CA 1
ATOM 1657 C C . VAL A 1 211 ? 11.751 14.441 -21.634 1.00 93.12 211 VAL A C 1
ATOM 1659 O O . VAL A 1 211 ? 12.383 13.567 -21.046 1.00 93.12 211 VAL A O 1
ATOM 1662 N N . SER A 1 212 ? 11.173 15.463 -21.003 1.00 93.25 212 SER A N 1
ATOM 1663 C CA . SER A 1 212 ? 11.219 15.613 -19.547 1.00 93.25 212 SER A CA 1
ATOM 1664 C C . SER A 1 212 ? 10.237 14.671 -18.840 1.00 93.25 212 SER A C 1
ATOM 1666 O O . SER A 1 212 ? 9.188 14.335 -19.390 1.00 93.25 212 SER A O 1
ATOM 1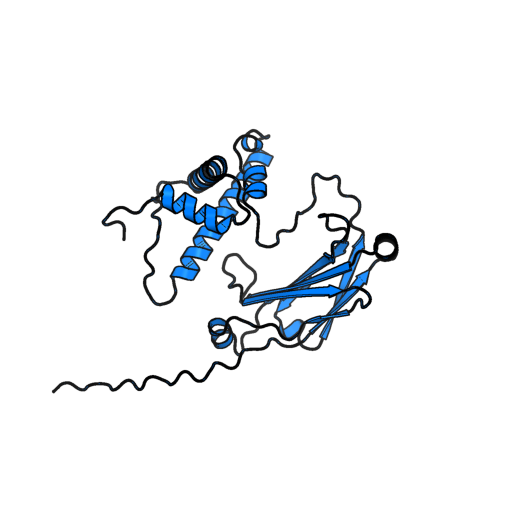668 N N . ASP A 1 213 ? 10.519 14.311 -17.584 1.00 90.31 213 ASP A N 1
ATOM 1669 C CA . ASP A 1 213 ? 9.614 13.502 -16.747 1.00 90.31 213 ASP A CA 1
ATOM 1670 C C . ASP A 1 213 ? 8.205 14.117 -16.646 1.00 90.31 213 ASP A C 1
ATOM 1672 O O . ASP A 1 213 ? 7.189 13.413 -16.627 1.00 90.31 213 ASP A O 1
ATOM 1676 N N . LEU A 1 214 ? 8.132 15.451 -16.633 1.00 90.56 214 LEU A N 1
ATOM 1677 C CA . LEU A 1 214 ? 6.874 16.188 -16.608 1.00 90.56 214 LEU A CA 1
ATOM 1678 C C . LEU A 1 214 ? 6.087 16.024 -17.913 1.00 90.56 214 LEU A C 1
ATOM 1680 O O . LEU A 1 214 ? 4.869 15.863 -17.872 1.00 90.56 214 LEU A O 1
ATOM 1684 N N . ASP A 1 215 ? 6.756 16.019 -19.065 1.00 92.81 215 ASP A N 1
ATOM 1685 C CA . ASP A 1 215 ? 6.094 15.816 -20.358 1.00 92.81 215 ASP A CA 1
ATOM 1686 C C . ASP A 1 215 ? 5.602 14.375 -20.525 1.00 92.81 215 ASP A C 1
ATOM 1688 O O . ASP A 1 215 ? 4.500 14.165 -21.034 1.00 92.81 215 ASP A O 1
ATOM 1692 N N . ILE A 1 216 ? 6.360 13.395 -20.019 1.00 93.50 216 ILE A N 1
ATOM 1693 C CA . ILE A 1 216 ? 5.916 11.993 -19.933 1.00 93.50 216 ILE A CA 1
ATOM 1694 C C . ILE A 1 216 ? 4.640 11.910 -19.087 1.00 93.50 216 ILE A C 1
ATOM 1696 O O . ILE A 1 216 ? 3.644 11.318 -19.502 1.00 93.50 216 ILE A O 1
ATOM 1700 N N . THR A 1 217 ? 4.641 12.556 -17.921 1.00 93.06 217 THR A N 1
ATOM 1701 C CA . THR A 1 217 ? 3.492 12.577 -17.005 1.00 93.06 217 THR A CA 1
ATOM 1702 C C . THR A 1 217 ? 2.271 13.228 -17.650 1.00 93.06 217 THR A C 1
ATOM 1704 O O . THR A 1 217 ? 1.177 12.672 -17.601 1.00 93.06 217 THR A O 1
ATOM 1707 N N . ARG A 1 218 ? 2.448 14.365 -18.332 1.00 93.00 218 ARG A N 1
ATOM 1708 C CA . ARG A 1 218 ? 1.372 15.044 -19.073 1.00 93.00 218 ARG A CA 1
ATOM 1709 C C . ARG A 1 218 ? 0.799 14.183 -20.194 1.00 93.00 218 ARG A C 1
ATOM 1711 O O . ARG A 1 218 ? -0.409 14.211 -20.412 1.00 93.00 218 ARG A O 1
ATOM 1718 N N . ALA A 1 219 ? 1.630 13.406 -20.891 1.00 93.50 219 ALA A N 1
ATOM 1719 C CA . ALA A 1 219 ? 1.153 12.464 -21.899 1.00 93.50 219 ALA A CA 1
ATOM 1720 C C . ALA A 1 219 ? 0.264 11.371 -21.285 1.00 93.50 219 ALA A C 1
ATOM 1722 O O . ALA A 1 219 ? -0.787 11.053 -21.843 1.00 93.50 219 ALA A O 1
ATOM 1723 N N . VAL A 1 220 ? 0.645 10.846 -20.115 1.00 92.56 220 VAL A N 1
ATOM 1724 C CA . VAL A 1 220 ? -0.162 9.876 -19.357 1.00 92.56 220 VAL A CA 1
ATOM 1725 C C . VAL A 1 220 ? -1.492 10.490 -18.920 1.00 92.56 220 VAL A C 1
ATOM 1727 O O . VAL A 1 220 ? -2.539 9.904 -19.185 1.00 92.56 220 VAL A O 1
ATOM 1730 N N . VAL A 1 221 ? -1.474 11.689 -18.329 1.00 92.25 221 VAL A N 1
ATOM 1731 C CA . VAL A 1 221 ? -2.688 12.424 -17.924 1.00 92.25 221 VAL A CA 1
ATOM 1732 C C . VAL A 1 221 ? -3.628 12.620 -19.115 1.00 92.25 221 VAL A C 1
ATOM 1734 O O . VAL A 1 221 ? -4.778 12.195 -19.061 1.00 92.25 221 VAL A O 1
ATOM 1737 N N . LYS A 1 222 ? -3.121 13.149 -20.235 1.00 92.25 222 LYS A N 1
ATOM 1738 C CA . LYS A 1 222 ? -3.913 13.380 -21.453 1.00 92.25 222 LYS A CA 1
ATOM 1739 C C . LYS A 1 222 ? -4.535 12.093 -22.007 1.00 92.25 222 LYS A C 1
ATOM 1741 O O . LYS A 1 222 ? -5.666 12.091 -22.497 1.00 92.25 222 LYS A O 1
ATOM 1746 N N . TYR A 1 223 ? -3.797 10.986 -21.960 1.00 92.25 223 TYR A N 1
ATOM 1747 C CA . TYR A 1 223 ? -4.322 9.689 -22.377 1.00 92.25 223 TYR A CA 1
ATOM 1748 C C . TYR A 1 223 ? -5.442 9.209 -21.445 1.00 92.25 223 TYR A C 1
ATOM 1750 O O . TYR A 1 223 ? -6.478 8.741 -21.912 1.00 92.25 223 TYR A O 1
ATOM 1758 N N . LEU A 1 224 ? -5.275 9.355 -20.131 1.00 90.31 224 LEU A N 1
ATOM 1759 C CA . LEU A 1 224 ? -6.282 8.970 -19.138 1.00 90.31 224 LEU A CA 1
ATOM 1760 C C . LEU A 1 224 ? -7.564 9.811 -19.246 1.00 90.31 224 LEU A C 1
ATOM 1762 O O . LEU A 1 224 ? -8.658 9.260 -19.149 1.00 90.31 224 LEU A O 1
ATOM 1766 N N . GLU A 1 225 ? -7.448 11.116 -19.507 1.00 90.31 225 GLU A N 1
ATOM 1767 C CA . GLU A 1 225 ? -8.595 12.013 -19.731 1.00 90.31 225 GLU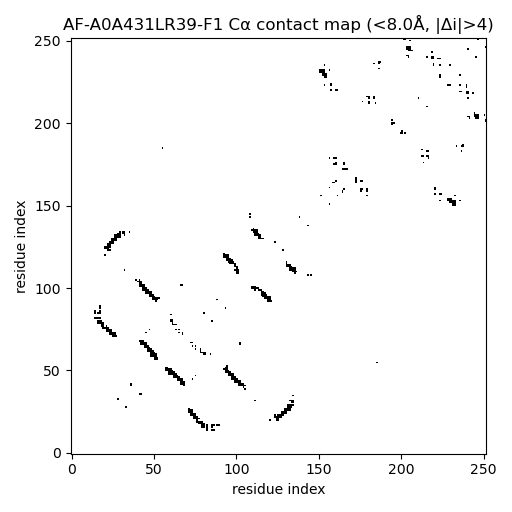 A CA 1
ATOM 1768 C C . GLU A 1 225 ? -9.438 11.589 -20.943 1.00 90.31 225 GLU A C 1
ATOM 1770 O O . GLU A 1 225 ? -10.662 11.702 -20.926 1.00 90.31 225 GLU A O 1
ATOM 1775 N N . THR A 1 226 ? -8.793 11.074 -21.993 1.00 89.50 226 THR A N 1
ATOM 1776 C CA . THR A 1 226 ? -9.450 10.731 -23.267 1.00 89.50 226 THR A CA 1
ATOM 1777 C C . THR A 1 226 ? -9.913 9.280 -23.361 1.00 89.50 226 THR A C 1
ATOM 1779 O O . THR A 1 226 ? -10.843 8.985 -24.108 1.00 89.50 226 THR A O 1
ATOM 1782 N N . SER A 1 227 ? -9.292 8.366 -22.614 1.00 84.69 227 SER A N 1
ATOM 1783 C CA . SER A 1 227 ? -9.592 6.928 -22.679 1.00 84.69 227 SER A CA 1
ATOM 1784 C C . SER A 1 227 ? -10.797 6.495 -21.838 1.00 84.69 227 SER A C 1
ATOM 17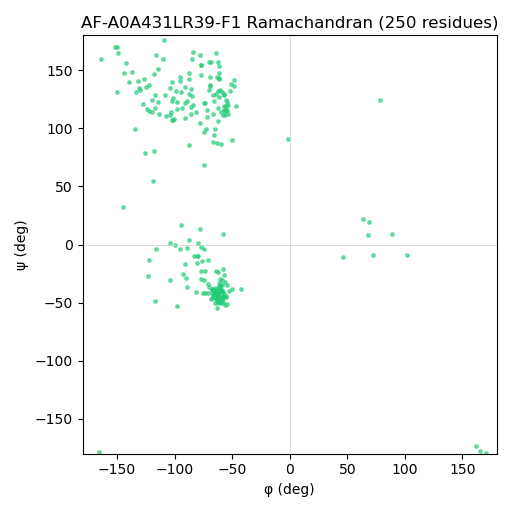86 O O . SER A 1 227 ? -11.271 5.372 -22.004 1.00 84.69 227 SER A O 1
ATOM 1788 N N . GLY A 1 228 ? -11.328 7.380 -20.987 1.00 76.62 228 GLY A N 1
ATOM 1789 C CA . GLY A 1 228 ? -12.365 7.031 -20.021 1.00 76.62 228 GLY A CA 1
ATOM 1790 C C . GLY A 1 228 ? -11.749 6.306 -18.826 1.00 76.62 228 GLY A C 1
ATOM 1791 O O . GLY A 1 228 ? -11.016 5.330 -18.963 1.00 76.62 228 GLY A O 1
ATOM 1792 N N . VAL A 1 229 ? -12.000 6.838 -17.634 1.00 66.25 229 VAL A N 1
ATOM 1793 C CA . VAL A 1 229 ? -11.254 6.488 -16.424 1.00 66.25 229 VAL A CA 1
ATOM 1794 C C . VAL A 1 229 ? -11.286 4.988 -16.111 1.00 66.25 229 VAL A C 1
ATOM 1796 O O . VAL A 1 229 ? -12.364 4.410 -15.986 1.00 66.25 229 VAL A O 1
ATOM 1799 N N . ALA A 1 230 ? -10.109 4.398 -15.890 1.00 61.91 230 ALA A N 1
ATOM 1800 C CA . ALA A 1 230 ? -9.954 2.992 -15.551 1.00 61.91 230 ALA A CA 1
ATOM 1801 C C . ALA A 1 230 ? -9.409 2.747 -14.138 1.00 61.91 230 ALA A C 1
ATOM 1803 O O . ALA A 1 230 ? -8.616 3.526 -13.599 1.00 61.91 230 ALA A O 1
ATOM 1804 N N . ASP A 1 231 ? -9.793 1.602 -13.580 1.00 69.81 231 ASP A N 1
ATOM 1805 C CA . ASP A 1 231 ? -9.417 1.151 -12.237 1.00 69.81 231 ASP A CA 1
ATOM 1806 C C . ASP A 1 231 ? -7.931 0.737 -12.133 1.00 69.81 231 ASP A C 1
ATOM 1808 O O . ASP A 1 231 ? -7.386 0.643 -11.036 1.00 69.81 231 ASP A O 1
ATOM 1812 N N . HIS A 1 232 ? -7.234 0.558 -13.266 1.00 75.75 232 HIS A N 1
ATOM 1813 C CA . HIS A 1 232 ? -5.857 0.046 -13.333 1.00 75.75 232 HIS A CA 1
ATOM 1814 C C . HIS A 1 232 ? -4.862 1.046 -13.938 1.00 75.75 232 HIS A C 1
ATOM 1816 O O . HIS A 1 232 ? -4.457 0.931 -15.098 1.00 75.75 232 HIS A O 1
ATOM 1822 N N . LEU A 1 233 ? -4.406 2.006 -13.134 1.00 81.88 233 LEU A N 1
ATOM 1823 C CA . LEU A 1 233 ? -3.499 3.068 -13.579 1.00 81.88 233 LEU A CA 1
ATOM 1824 C C . LEU A 1 233 ? -2.207 2.549 -14.219 1.00 81.88 233 LEU A C 1
ATOM 1826 O O . LEU A 1 233 ? -1.843 3.023 -15.285 1.00 81.88 233 LEU A O 1
ATOM 1830 N N . GLY A 1 234 ? -1.542 1.546 -13.635 1.00 80.88 234 GLY A N 1
ATOM 1831 C CA . GLY A 1 234 ? -0.285 1.016 -14.183 1.00 80.88 234 GLY A CA 1
ATOM 1832 C C . GLY A 1 234 ? -0.415 0.521 -15.631 1.00 80.88 234 GLY A C 1
ATOM 1833 O O . GLY A 1 234 ? 0.408 0.855 -16.482 1.00 80.88 234 GLY A O 1
ATOM 1834 N N . THR A 1 235 ? -1.501 -0.195 -15.946 1.00 79.56 235 THR A N 1
ATOM 1835 C CA . THR A 1 235 ? -1.766 -0.688 -17.312 1.00 79.56 235 THR A CA 1
ATOM 1836 C C . THR A 1 235 ? -2.010 0.467 -18.281 1.00 79.56 235 THR A C 1
ATOM 1838 O O . THR A 1 235 ? -1.477 0.477 -19.391 1.00 79.56 235 THR A O 1
ATOM 1841 N N . TYR A 1 236 ? -2.777 1.471 -17.858 1.00 85.31 236 TYR A N 1
ATOM 1842 C CA . TYR A 1 236 ? -3.095 2.619 -18.703 1.00 85.31 236 TYR A CA 1
ATOM 1843 C C . TYR A 1 236 ? -1.916 3.577 -18.865 1.00 85.31 236 TYR A C 1
ATOM 1845 O O . TYR A 1 236 ? -1.766 4.158 -19.935 1.00 85.31 236 TYR A O 1
ATOM 1853 N N . THR A 1 237 ? -1.034 3.682 -17.871 1.00 85.38 237 THR A N 1
ATOM 1854 C CA . THR A 1 237 ? 0.249 4.380 -17.994 1.00 85.38 237 THR A CA 1
ATOM 1855 C C . THR A 1 237 ? 1.088 3.738 -19.094 1.00 85.38 237 THR A C 1
ATOM 1857 O O . THR A 1 237 ? 1.521 4.428 -20.011 1.00 85.38 237 THR A O 1
ATOM 1860 N N . LEU A 1 238 ? 1.253 2.412 -19.090 1.00 87.81 238 LEU A N 1
ATOM 1861 C CA . LEU A 1 238 ? 2.003 1.718 -20.145 1.00 87.81 238 LEU A CA 1
ATOM 1862 C C . LEU A 1 238 ? 1.339 1.857 -21.523 1.00 87.81 238 LEU A C 1
ATOM 1864 O O . LEU A 1 238 ? 2.033 2.068 -22.519 1.00 87.81 238 LEU A O 1
ATOM 1868 N N . ALA A 1 239 ? 0.005 1.804 -21.590 1.00 86.62 239 ALA A N 1
ATOM 1869 C CA . ALA A 1 239 ? -0.736 2.048 -22.827 1.00 86.62 239 ALA A CA 1
ATOM 1870 C C . ALA A 1 239 ? -0.530 3.481 -23.347 1.00 86.62 239 ALA A C 1
ATOM 1872 O O . ALA A 1 239 ? -0.257 3.668 -24.534 1.00 86.62 239 ALA A O 1
ATOM 1873 N N . ALA A 1 240 ? -0.574 4.482 -22.464 1.00 91.31 240 ALA A N 1
ATOM 1874 C CA . ALA A 1 240 ? -0.313 5.878 -22.802 1.00 91.31 240 ALA A CA 1
ATOM 1875 C C . ALA A 1 240 ? 1.091 6.060 -23.386 1.00 91.31 240 ALA A C 1
ATOM 1877 O O . ALA A 1 240 ? 1.259 6.711 -24.422 1.00 91.31 240 ALA A O 1
ATOM 1878 N N . LEU A 1 241 ? 2.097 5.441 -22.761 1.00 93.31 241 LEU A N 1
ATOM 1879 C CA . LEU A 1 241 ? 3.477 5.473 -23.241 1.00 93.31 241 LEU A CA 1
ATOM 1880 C C . LEU A 1 241 ? 3.623 4.760 -24.583 1.00 93.31 241 LEU A C 1
ATOM 1882 O O . LEU A 1 241 ? 4.298 5.269 -25.473 1.00 93.31 241 LEU A O 1
ATOM 1886 N N . HIS A 1 242 ? 2.950 3.624 -24.769 1.00 90.88 242 HIS A N 1
ATOM 1887 C CA . HIS A 1 242 ? 2.946 2.900 -26.037 1.00 90.88 242 HIS A CA 1
ATOM 1888 C C . HIS A 1 242 ? 2.308 3.705 -27.173 1.00 90.88 242 HIS A C 1
ATOM 1890 O O . HIS A 1 242 ? 2.815 3.693 -28.292 1.00 90.88 242 HIS A O 1
ATOM 1896 N N . VAL A 1 243 ? 1.211 4.416 -26.911 1.00 91.94 243 VAL A N 1
ATOM 1897 C CA . VAL A 1 243 ? 0.541 5.255 -27.915 1.00 91.94 243 VAL A CA 1
ATOM 1898 C C . VAL A 1 243 ? 1.371 6.496 -28.239 1.00 91.94 243 VAL A C 1
ATOM 1900 O O . VAL A 1 243 ? 1.506 6.842 -29.412 1.00 91.94 243 VAL A O 1
ATOM 1903 N N . THR A 1 244 ? 1.954 7.134 -27.224 1.00 94.06 244 THR A N 1
ATOM 1904 C CA . THR A 1 244 ? 2.655 8.420 -27.372 1.00 94.06 244 THR A CA 1
ATOM 1905 C C . THR A 1 244 ? 4.082 8.257 -27.892 1.00 94.06 244 THR A C 1
ATOM 1907 O O . THR A 1 244 ? 4.523 9.015 -28.753 1.00 94.06 244 THR A O 1
ATOM 1910 N N . TYR A 1 245 ? 4.807 7.254 -27.400 1.00 93.62 245 TYR A N 1
ATOM 1911 C CA . TYR A 1 245 ? 6.239 7.065 -27.633 1.00 93.62 245 TYR A CA 1
ATOM 1912 C C . TYR A 1 245 ? 6.511 5.738 -28.350 1.00 93.62 245 TYR A C 1
ATOM 1914 O O . TYR A 1 245 ? 7.278 4.897 -27.879 1.00 93.62 245 TYR A O 1
ATOM 1922 N N . ARG A 1 246 ? 5.866 5.515 -29.501 1.00 91.62 246 ARG A N 1
ATOM 1923 C CA . ARG A 1 246 ? 6.106 4.315 -30.321 1.00 91.62 246 ARG A CA 1
ATOM 1924 C C . ARG A 1 246 ? 7.561 4.259 -30.792 1.00 91.62 246 ARG A C 1
ATOM 1926 O O . ARG A 1 246 ? 8.034 5.190 -31.437 1.00 91.62 246 ARG A O 1
ATOM 1933 N N . CYS A 1 247 ? 8.231 3.136 -30.538 1.00 88.38 247 CYS A N 1
ATOM 1934 C CA . CYS A 1 247 ? 9.553 2.867 -31.104 1.00 88.38 247 CYS A CA 1
ATOM 1935 C C . CYS A 1 247 ? 9.492 2.838 -32.635 1.00 88.38 247 CYS A C 1
ATOM 1937 O O . CYS A 1 247 ? 8.629 2.164 -33.210 1.00 88.38 247 CYS A O 1
ATOM 1939 N N . LYS A 1 248 ? 10.428 3.517 -33.296 1.00 88.12 248 LYS A N 1
ATOM 1940 C CA . LYS A 1 248 ? 10.623 3.427 -34.744 1.00 88.12 248 LYS A CA 1
ATOM 1941 C C . LYS A 1 248 ? 11.524 2.232 -35.084 1.00 88.12 248 LYS A C 1
ATOM 1943 O O . LYS A 1 248 ? 12.258 1.735 -34.225 1.00 88.12 248 LYS A O 1
ATOM 1948 N N . PRO A 1 249 ? 11.482 1.738 -36.334 1.00 84.06 249 PRO A N 1
ATOM 1949 C CA . PRO A 1 249 ? 12.471 0.776 -36.809 1.00 84.06 249 PRO A CA 1
ATOM 1950 C C . PRO A 1 249 ? 13.891 1.329 -36.604 1.00 84.06 249 PRO A C 1
ATOM 1952 O O . PRO A 1 249 ? 14.196 2.408 -37.103 1.00 84.06 249 PRO A O 1
ATOM 1955 N N . GLY A 1 250 ? 14.732 0.600 -35.863 1.00 80.88 250 GLY A N 1
ATOM 1956 C CA . GLY A 1 250 ? 16.111 1.000 -35.545 1.00 80.88 250 GLY A CA 1
ATOM 1957 C C . GLY A 1 250 ? 16.335 1.575 -34.140 1.00 80.88 250 GLY A C 1
ATOM 1958 O O . GLY A 1 250 ? 17.483 1.701 -33.737 1.00 80.88 250 GLY A O 1
ATOM 1959 N N . ASP A 1 251 ? 15.278 1.849 -33.366 1.00 74.00 251 ASP A N 1
ATOM 1960 C CA . ASP A 1 251 ? 15.401 2.313 -31.969 1.00 74.00 251 ASP A CA 1
ATOM 1961 C C . ASP A 1 251 ? 15.689 1.170 -30.963 1.00 74.00 251 ASP A C 1
ATOM 1963 O O . ASP A 1 251 ? 15.734 1.407 -29.756 1.00 74.00 251 ASP A O 1
ATOM 1967 N N . ARG A 1 252 ? 15.818 -0.079 -31.439 1.00 65.12 252 ARG A N 1
ATOM 1968 C CA . ARG A 1 252 ? 15.942 -1.307 -30.634 1.00 65.12 252 ARG A CA 1
ATOM 1969 C C . ARG A 1 252 ? 17.261 -2.018 -30.864 1.00 65.12 252 ARG A C 1
ATOM 1971 O O . ARG A 1 252 ? 17.645 -2.118 -32.049 1.00 65.12 252 ARG A O 1
#

Nearest PDB structures (foldseek):
  6b6l-assembly2_B  TM=4.435E-01  e=8.640E-01  Bacteroides cellulosilyticus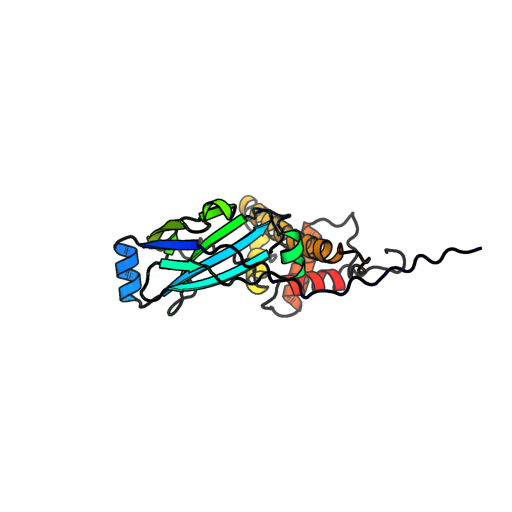 DSM 14838
  6b6l-assembly1_A  TM=4.613E-01  e=1.308E+00  Bacteroides cellulosilyticus DSM 14838
  7rsk-assembly1_A  TM=4.452E-01  e=1.472E+00  Bacteroides cellulosilyticus DSM 14838
  5t99-assembly1_A  TM=4.452E-01  e=2.660E+00  Bacteroides uniformis
  5t98-assembly2_B  TM=3.357E-01  e=1.979E+00  Bacteroides uniformis

Sequence (252 aa):
MATFFGGKALADEPAKALEPPEFFVRVVLTPDAEAWMRKTGETIWVRGLFEDEFGPDGIWLGETELTLTTSRLAHIHGIRFHPRLARLMSGVDYEVLINIGSGRKTSDLNYLDCDTLQGPISQFQGRISQVDCKLAQAMPPSKSIRRFTGQMNGKEFLSLCSSEELAMPRPAQRRNEAFCTGYVKGVIHAHDGFLSSERPIKRHFCIPRSVSDLDITRAVVKYLETSGVADHLGTYTLAALHVTYRCKPGDR

Solvent-accessible surface area (backbone atoms only — not comparable to full-atom values): 14747 Å² total; per-residue (Å²): 140,83,84,79,80,80,74,75,77,76,75,80,69,79,70,76,69,44,63,62,70,42,29,33,42,34,56,43,64,36,72,66,28,48,54,48,36,66,75,70,70,44,29,35,31,43,32,42,39,32,22,60,40,93,60,99,82,37,52,79,48,46,67,48,76,46,79,34,79,83,59,51,61,47,78,50,60,85,47,75,42,50,62,76,53,27,68,73,44,70,91,56,76,31,25,34,40,40,48,56,35,46,30,71,79,86,57,93,67,66,52,39,46,49,60,78,51,70,46,46,42,78,80,40,49,78,34,77,46,78,36,56,28,37,50,44,68,87,61,62,94,86,64,68,83,66,78,86,74,86,68,66,29,33,59,60,47,43,68,56,56,32,74,77,51,58,68,43,65,70,74,60,22,53,51,38,52,54,49,45,32,50,51,53,47,49,50,52,49,54,52,53,57,69,40,64,62,97,48,91,58,78,74,71,44,48,79,60,89,87,61,49,63,63,56,55,36,49,48,32,45,56,40,45,73,72,67,57,76,43,81,53,29,66,64,52,42,54,48,26,42,35,71,74,25,56,59,57,94,81,76,116

pLDDT: mean 79.75, std 16.44, range [35.91, 98.25]

Mean predicted aligned error: 13.93 Å